Protein AF-A0A7J8AI89-F1 (afdb_monomer)

Solvent-accessible surface area (backbone atoms only — not comparable to full-atom values): 17968 Å² total; per-residue (Å²): 137,86,90,86,86,74,68,51,44,66,70,98,52,81,66,43,52,38,66,58,53,48,56,56,53,50,62,72,41,45,70,61,49,67,75,75,51,62,98,83,61,69,45,81,45,77,44,82,33,81,47,39,69,52,40,70,53,25,50,56,50,33,52,48,39,68,77,35,78,47,53,44,43,37,39,32,18,68,36,75,51,59,73,89,40,68,63,32,47,46,20,54,50,47,28,44,75,53,64,30,48,74,45,72,54,50,75,65,52,52,51,49,47,34,63,74,75,38,101,58,57,80,60,70,98,51,75,65,39,69,54,38,55,59,53,56,46,56,70,52,44,59,51,60,90,82,58,84,88,67,88,68,43,39,32,38,38,40,35,33,38,31,52,90,89,44,81,41,86,72,50,70,30,28,30,60,46,44,67,70,100,49,80,73,39,57,25,66,60,53,46,54,56,50,55,57,62,41,85,63,56,56,72,79,86,56,64,98,66,53,39,34,44,39,38,38,44,22,31,42,38,66,50,38,70,50,24,50,56,50,30,53,51,35,70,78,35,81,51,54,43,41,38,40,29,18,35,34,72,49,60,71,88,40,67,64,28,32,50,18,55,36,47,28,43,76,55,64,30,48,75,47,54,38,45,68,64,53,52,46,50,44,46,47,71,40,20,55,70,46,88,55,82,80,78,86,62,90,59,51,65,61,39,29,54,53,49,35,53,55,48,50,56,43,58,68,56,70,80,130

Mean predicted aligned error: 11.46 Å

Organism: Myotis myotis (NCBI:txid51298)

Secondary structure (DSSP, 8-state):
------PPB-SSSS-B-HHHHHHHHHHHHHHHHHHHS-TTPPEEEEEEESSPPPHHHHHHHHHHHHH-TTEEEEEEESS-SSTTSHHHHHHHHHHHHTT-EEEEPPHHHHHHHHHHH-S-SSS---SPBS-B-HHHHHHHH---S--TT----EEEEEEEEEETTEEEEEEEEEEE-B-SSSSPB-HHHHHHHHHHHSGGGTTTS--TT-EEEEEEEESSPPPHHHHHHHHHHHHH-TTEEEEEEESS-SSTTSHHHHHHHHHHHHTT-EEEEPPHHHHHHHHHHSBS-TTSPP-PPTTHHHHHHHHHHHHHHHHH----

Foldseek 3Di:
DDDDDFDFDVDDDPTDDSLRVVVVVVVVCVVVPVVPDDPPAAAEAEAEEQEDDALVSLVVVLVVLVVCVSYAYEYEYQYYDPPVDVSSVVSVVSNVVSRYHYYYDDPVNVLVCLVRPPPCSPDPPAPFAQAAAPSCLCLLLALDPPNPPNPKKKKWKWKWKAAPNDIDTDDTTMFIWDVPDDPTDHRLVSCVVVCCVDPCVPPPLDDPGMAMEMEIEMSEDDALVSLVVVLVVLVVRVRYAYEYEYSYYDPLVDLSSLVSLLSCVVSRYHYAYDAPVNSLVCCLRRYPPNVDHDDDDPCRHVSRVVRRVSNVVSNPDPDD

pLDDT: mean 83.73, std 14.64, range [36.09, 98.69]

Radius of gyration: 23.26 Å; Cα contacts (8 Å, |Δi|>4): 484; chains: 1; bounding box: 49×45×71 Å

Structure (mmCIF, N/CA/C/O backbone):
data_AF-A0A7J8AI89-F1
#
_entry.id   AF-A0A7J8AI89-F1
#
loop_
_atom_site.group_PDB
_atom_site.id
_atom_site.type_symbol
_atom_site.label_atom_id
_atom_site.label_alt_id
_atom_site.label_comp_id
_atom_site.label_asym_id
_atom_site.label_entity_id
_atom_site.label_seq_id
_atom_site.pdbx_PDB_ins_code
_atom_site.Cartn_x
_atom_site.Cartn_y
_atom_site.Cartn_z
_atom_site.occupancy
_atom_site.B_iso_or_equiv
_atom_site.auth_seq_id
_atom_site.auth_comp_id
_atom_site.auth_asym_id
_atom_site.auth_atom_id
_atom_site.pdbx_PDB_model_num
ATOM 1 N N . MET A 1 1 ? -22.744 17.121 21.092 1.00 47.25 1 MET A N 1
ATOM 2 C CA . MET A 1 1 ? -21.514 16.293 21.103 1.00 47.25 1 MET A CA 1
ATOM 3 C C . MET A 1 1 ? -21.066 16.065 19.669 1.00 47.25 1 MET A C 1
ATOM 5 O O . MET A 1 1 ? -21.918 15.864 18.815 1.00 47.25 1 MET A O 1
ATOM 9 N N . GLY A 1 2 ? -19.766 16.195 19.397 1.00 59.34 2 GLY A N 1
ATOM 10 C CA . GLY A 1 2 ? -19.207 16.152 18.043 1.00 59.34 2 GLY A CA 1
ATOM 11 C C . GLY A 1 2 ? -18.824 14.746 17.578 1.00 59.34 2 GLY A C 1
ATOM 12 O O . GLY A 1 2 ? -18.654 13.831 18.380 1.00 59.34 2 GLY A O 1
ATOM 13 N N . THR A 1 3 ? -18.664 14.588 16.269 1.00 50.19 3 THR A N 1
ATOM 14 C CA . THR A 1 3 ? -18.079 13.406 15.627 1.00 50.19 3 THR A CA 1
ATOM 15 C C . THR A 1 3 ? -16.562 13.556 15.521 1.00 50.19 3 THR A C 1
ATOM 17 O O . THR A 1 3 ? -16.067 14.656 15.284 1.00 50.19 3 THR A O 1
ATOM 20 N N . GLY A 1 4 ? -15.812 12.460 15.651 1.00 62.22 4 GLY A N 1
ATOM 21 C CA . GLY A 1 4 ? -14.354 12.465 15.516 1.00 62.22 4 GLY A CA 1
ATOM 22 C C . GLY A 1 4 ? -13.836 11.193 14.855 1.00 62.22 4 GLY A C 1
ATOM 23 O O . GLY A 1 4 ? -14.422 10.124 15.017 1.00 62.22 4 GLY A O 1
ATOM 24 N N . VAL A 1 5 ? -12.734 11.312 14.113 1.00 62.28 5 VAL A N 1
ATOM 25 C CA . VAL A 1 5 ? -12.030 10.183 13.491 1.00 62.28 5 VAL A CA 1
ATOM 26 C C . VAL A 1 5 ? -10.691 10.003 14.195 1.00 62.28 5 VAL A C 1
ATOM 28 O O . VAL A 1 5 ? -9.877 10.924 14.236 1.00 62.28 5 VAL A O 1
ATOM 31 N N . PHE A 1 6 ? -10.457 8.808 14.736 1.00 67.25 6 PHE A N 1
ATOM 32 C CA . PHE A 1 6 ? -9.167 8.416 15.297 1.00 67.25 6 PHE A CA 1
ATOM 33 C C . PHE A 1 6 ? -8.481 7.457 14.331 1.00 67.25 6 PHE A C 1
ATOM 35 O O . PHE A 1 6 ? -9.022 6.404 13.999 1.00 67.25 6 PHE A O 1
ATOM 42 N N . GLU A 1 7 ? -7.274 7.804 13.898 1.00 55.66 7 GLU A N 1
ATOM 43 C CA . GLU A 1 7 ? -6.422 6.917 13.112 1.00 55.66 7 GLU A CA 1
ATOM 44 C C . GLU A 1 7 ? -5.321 6.328 13.995 1.00 55.66 7 GLU A C 1
ATOM 46 O O . GLU A 1 7 ? -4.913 6.916 14.999 1.00 55.66 7 GLU A O 1
ATOM 51 N N . LYS A 1 8 ? -4.827 5.145 13.619 1.00 54.53 8 LYS A N 1
ATOM 52 C CA . LYS A 1 8 ? -3.651 4.560 14.261 1.00 54.53 8 LYS A CA 1
ATOM 53 C C . LYS A 1 8 ? -2.470 5.504 14.033 1.00 54.53 8 LYS A C 1
ATOM 55 O O . LYS A 1 8 ? -2.095 5.775 12.893 1.00 54.53 8 LYS A O 1
ATOM 60 N N . GLU A 1 9 ? -1.884 6.003 15.115 1.00 54.16 9 GLU A N 1
ATOM 61 C CA . GLU A 1 9 ? -0.671 6.809 15.035 1.00 54.16 9 GLU A CA 1
ATOM 62 C C . GLU A 1 9 ? 0.503 5.867 14.817 1.00 54.16 9 GLU A C 1
ATOM 64 O O . GLU A 1 9 ? 0.759 5.002 15.652 1.00 54.16 9 GLU A O 1
ATOM 69 N N . PHE A 1 10 ? 1.196 6.005 13.689 1.00 49.19 10 PHE A N 1
ATOM 70 C CA . PHE A 1 10 ? 2.317 5.126 13.369 1.00 49.19 10 PHE A CA 1
ATOM 71 C C . PHE A 1 10 ? 3.666 5.663 13.870 1.00 49.19 10 PHE A C 1
ATOM 73 O O . PHE A 1 10 ? 4.531 4.845 14.154 1.00 49.19 10 PHE A O 1
ATOM 80 N N . TYR A 1 11 ? 3.847 6.986 14.026 1.00 47.09 11 TYR A N 1
ATOM 81 C CA . TYR A 1 11 ? 5.148 7.614 14.332 1.00 47.09 11 TYR A CA 1
ATOM 82 C C . TYR A 1 11 ? 4.988 9.026 14.942 1.00 47.09 11 TYR A C 1
ATOM 84 O O . TYR A 1 11 ? 3.983 9.678 14.646 1.00 47.09 11 TYR A O 1
ATOM 92 N N . PRO A 1 12 ? 5.940 9.550 15.757 1.00 42.72 12 PRO A N 1
ATOM 93 C CA . PRO A 1 12 ? 7.272 9.017 16.098 1.00 42.72 12 PRO A CA 1
ATOM 94 C C . PRO A 1 12 ? 7.309 8.121 17.354 1.00 42.72 12 PRO A C 1
ATOM 96 O O . PRO A 1 12 ? 8.382 7.761 17.824 1.00 42.72 12 PRO A O 1
ATOM 99 N N . LYS A 1 13 ? 6.154 7.777 17.937 1.00 47.84 13 LYS A N 1
ATOM 100 C CA . LYS A 1 13 ? 6.049 6.885 19.108 1.00 47.84 13 LYS A CA 1
ATOM 101 C C . LYS A 1 13 ? 5.525 5.509 18.680 1.00 47.84 13 LYS A C 1
ATOM 103 O O . LYS A 1 13 ? 4.904 5.409 17.626 1.00 47.84 13 LYS A O 1
ATOM 108 N N . LYS A 1 14 ? 5.760 4.468 19.504 1.00 49.06 14 LYS A N 1
ATOM 109 C CA . LYS A 1 14 ? 5.234 3.099 19.298 1.00 49.06 14 LYS A CA 1
ATOM 110 C C . LYS A 1 14 ? 3.782 3.154 18.799 1.00 49.06 14 LYS A C 1
ATOM 112 O O . LYS A 1 14 ? 3.005 3.899 19.404 1.00 49.06 14 LYS A O 1
ATOM 117 N N . PRO A 1 15 ? 3.413 2.373 17.765 1.00 56.72 15 PRO A N 1
ATOM 118 C CA . PRO A 1 15 ? 2.124 2.521 17.116 1.00 56.72 15 PRO A CA 1
ATOM 119 C C . PRO A 1 15 ? 0.975 2.396 18.117 1.00 56.72 15 PRO A C 1
ATOM 121 O O . PRO A 1 15 ? 0.740 1.316 18.664 1.00 56.72 15 PRO A O 1
ATOM 124 N N . LYS A 1 16 ? 0.261 3.497 18.370 1.00 69.75 16 LYS A N 1
ATOM 125 C CA . LYS A 1 16 ? -0.858 3.508 19.317 1.00 69.75 16 LYS A CA 1
ATOM 126 C C . LYS A 1 16 ? -2.124 3.076 18.600 1.00 69.75 16 LYS A C 1
ATOM 128 O O . LYS A 1 16 ? -2.502 3.644 17.581 1.00 69.75 16 LYS A O 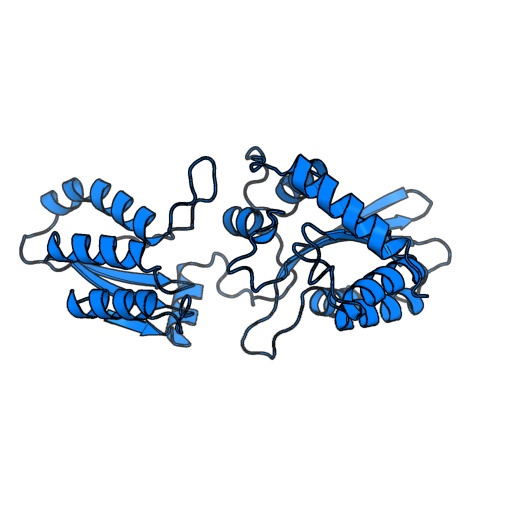1
ATOM 133 N N . HIS A 1 17 ? -2.757 2.034 19.123 1.00 82.56 17 HIS A N 1
ATOM 134 C CA . HIS A 1 17 ? -4.030 1.542 18.611 1.00 82.56 17 HIS A CA 1
ATOM 135 C C . HIS A 1 17 ? -5.129 2.595 18.801 1.00 82.56 17 HIS A C 1
ATOM 137 O O . HIS A 1 17 ? -5.127 3.326 19.792 1.00 82.56 17 HIS A O 1
ATOM 143 N N . THR A 1 18 ? -6.063 2.655 17.853 1.00 84.69 18 THR A N 1
ATOM 144 C CA . THR A 1 18 ? -7.151 3.646 17.795 1.00 84.69 18 THR A CA 1
ATOM 145 C C . THR A 1 18 ? -7.991 3.690 19.067 1.00 84.69 18 THR A C 1
ATOM 147 O O . THR A 1 18 ? -8.357 4.765 19.531 1.00 84.69 18 THR A O 1
ATOM 150 N N . GLU A 1 19 ? -8.208 2.530 19.679 1.00 91.25 19 GLU A N 1
ATOM 151 C CA . GLU A 1 19 ? -8.921 2.346 20.938 1.00 91.25 19 GLU A CA 1
ATOM 152 C C . GLU A 1 19 ? -8.234 3.140 22.053 1.00 91.25 19 GLU A C 1
ATOM 154 O O . GLU A 1 19 ? -8.869 3.895 22.778 1.00 91.25 19 GLU A O 1
ATOM 159 N N . ILE A 1 20 ? -6.907 3.042 22.143 1.00 89.31 20 ILE A N 1
ATOM 160 C CA . ILE A 1 20 ? -6.112 3.736 23.161 1.00 89.31 20 ILE A CA 1
ATOM 161 C C . ILE A 1 20 ? -6.071 5.242 22.896 1.00 89.31 20 ILE A C 1
ATOM 163 O O . ILE A 1 20 ? -6.072 6.032 23.841 1.00 89.31 20 ILE A O 1
ATOM 167 N N . CYS A 1 21 ? -6.050 5.659 21.627 1.00 85.25 21 CYS A N 1
ATOM 168 C CA . CYS A 1 21 ? -6.151 7.072 21.263 1.00 85.25 21 CYS A CA 1
ATOM 169 C C . CYS A 1 21 ? -7.481 7.670 21.737 1.00 85.25 21 CYS A C 1
ATOM 171 O O . CYS A 1 21 ? -7.466 8.716 22.387 1.00 85.25 21 CYS A O 1
ATOM 173 N N . PHE A 1 22 ? -8.599 6.974 21.502 1.00 89.44 22 PHE A N 1
ATOM 174 C CA . PHE A 1 22 ? -9.906 7.393 22.007 1.00 89.44 22 PHE A CA 1
ATOM 175 C C . PHE A 1 22 ? -9.921 7.465 23.536 1.00 89.44 22 PHE A C 1
ATOM 177 O O . PHE A 1 22 ? -10.331 8.483 24.080 1.00 89.44 22 PHE A O 1
ATOM 184 N N . LEU A 1 23 ? -9.446 6.429 24.239 1.00 89.56 23 LEU A N 1
ATOM 185 C CA . LEU A 1 23 ? -9.458 6.414 25.709 1.00 89.56 23 LEU A CA 1
ATOM 186 C C . LEU A 1 23 ? -8.663 7.585 26.302 1.00 89.56 23 LEU A C 1
ATOM 188 O O . LEU A 1 23 ? -9.096 8.205 27.271 1.00 89.56 23 LEU A O 1
ATOM 192 N N . ASN A 1 24 ? -7.513 7.919 25.712 1.00 86.81 24 ASN A N 1
ATOM 193 C CA . ASN A 1 24 ? -6.724 9.071 26.146 1.00 86.81 24 ASN A CA 1
ATOM 194 C C . ASN A 1 24 ? -7.433 10.395 25.850 1.00 86.81 24 ASN A C 1
ATOM 196 O O . ASN A 1 24 ? -7.431 11.274 26.705 1.00 86.81 24 ASN A O 1
ATOM 200 N N . TRP A 1 25 ? -8.048 10.534 24.674 1.00 86.62 25 TRP A N 1
ATOM 201 C CA . TRP A 1 25 ? -8.848 11.712 24.343 1.00 86.62 25 TRP A CA 1
ATOM 202 C C . TRP A 1 25 ? -10.043 11.864 25.288 1.00 86.62 25 TRP A C 1
ATOM 204 O O . TRP A 1 25 ? -10.272 12.947 25.808 1.00 86.62 25 TRP A O 1
ATOM 214 N N . PHE A 1 26 ? -10.756 10.781 25.596 1.00 85.19 26 PHE A N 1
ATOM 215 C CA . PHE A 1 26 ? -11.908 10.819 26.493 1.00 85.19 26 PHE A CA 1
ATOM 216 C C . PHE A 1 26 ? -11.520 11.330 27.886 1.00 85.19 26 PHE A C 1
ATOM 218 O O . PHE A 1 26 ? -12.214 12.169 28.458 1.00 85.19 26 PHE A O 1
ATOM 225 N N . LYS A 1 27 ? -10.361 10.902 28.404 1.00 83.44 27 LYS A N 1
ATOM 226 C CA . LYS A 1 27 ? -9.816 11.409 29.673 1.00 83.44 27 LYS A CA 1
ATOM 227 C C . LYS A 1 27 ? -9.590 12.922 29.656 1.00 83.44 27 LYS A C 1
ATOM 229 O O . LYS A 1 27 ? -9.822 13.564 30.672 1.00 83.44 27 LYS A O 1
ATOM 234 N N . THR A 1 28 ? -9.195 13.517 28.526 1.00 82.44 28 THR A N 1
ATOM 235 C CA . THR A 1 28 ? -9.043 14.983 28.451 1.00 82.44 28 THR A CA 1
ATOM 236 C C . THR A 1 28 ? -10.379 15.721 28.433 1.00 82.44 28 THR A C 1
ATOM 238 O O . THR A 1 28 ? -10.412 16.909 28.737 1.00 82.44 28 THR A O 1
ATOM 241 N N . GLN A 1 29 ? -11.480 15.034 28.118 1.00 79.69 29 GLN A N 1
ATOM 242 C CA . GLN A 1 29 ? -12.823 15.613 28.127 1.00 79.69 29 GLN A CA 1
ATOM 243 C C . GLN A 1 29 ? -13.526 15.486 29.488 1.00 79.69 29 GLN A C 1
ATOM 245 O O . GLN A 1 29 ? -14.512 16.180 29.708 1.00 79.69 29 GLN A O 1
ATOM 250 N N . GLN A 1 30 ? -13.044 14.652 30.421 1.00 73.38 30 GLN A N 1
ATOM 251 C CA . GLN A 1 30 ? -13.744 14.362 31.685 1.00 73.38 30 GLN A CA 1
ATOM 252 C C . GLN A 1 30 ? -14.122 15.611 32.494 1.00 73.38 30 GLN A C 1
ATOM 254 O O . GLN A 1 30 ? -15.236 15.678 33.000 1.00 73.38 30 GLN A O 1
ATOM 259 N N . ALA A 1 31 ? -13.236 16.608 32.592 1.00 72.38 31 ALA A N 1
ATOM 260 C CA . ALA A 1 31 ? -13.529 17.845 33.321 1.00 72.38 31 ALA A CA 1
ATOM 261 C C . ALA A 1 31 ? -14.676 18.643 32.674 1.00 72.38 31 ALA A C 1
ATOM 263 O O . ALA A 1 31 ? -15.543 19.157 33.373 1.00 72.38 31 ALA A O 1
ATOM 264 N N . PHE A 1 32 ? -14.715 18.691 31.339 1.00 70.62 32 PHE A N 1
ATOM 265 C CA . PHE A 1 32 ? -15.805 19.313 30.587 1.00 70.62 32 PHE A CA 1
ATOM 266 C C . PHE A 1 32 ? -17.119 18.539 30.757 1.00 70.62 32 PHE A C 1
ATOM 268 O O . PHE A 1 32 ? -18.174 19.143 30.937 1.00 70.62 32 PHE A O 1
ATOM 275 N N . LEU A 1 33 ? -17.057 17.207 30.726 1.00 70.69 33 LEU A N 1
ATOM 276 C CA . LEU A 1 33 ? -18.225 16.338 30.872 1.00 70.69 33 LEU A CA 1
ATOM 277 C C . LEU A 1 33 ? -18.830 16.415 32.281 1.00 70.69 33 LEU A C 1
ATOM 279 O O . LEU A 1 33 ? -20.045 16.496 32.412 1.00 70.69 33 LEU A O 1
ATOM 283 N N . ALA A 1 34 ? -17.996 16.458 33.323 1.00 68.00 34 ALA A N 1
ATOM 284 C CA . ALA A 1 34 ? -18.441 16.549 34.715 1.00 68.00 34 ALA A CA 1
ATOM 285 C C . ALA A 1 34 ? -19.106 17.893 35.064 1.00 68.00 34 ALA A C 1
ATOM 287 O O . ALA A 1 34 ? -19.907 17.951 35.988 1.00 68.00 34 ALA A O 1
ATOM 288 N N . GLN A 1 35 ? -18.771 18.973 34.349 1.00 64.19 35 GLN A N 1
ATOM 289 C CA . GLN A 1 35 ? -19.337 20.307 34.588 1.00 64.19 35 GLN A CA 1
ATOM 290 C C . GLN A 1 35 ? -20.645 20.562 33.830 1.00 64.19 35 GLN A C 1
ATOM 292 O O . GLN A 1 35 ? -21.417 21.421 34.241 1.00 64.19 35 GLN A O 1
ATOM 297 N N . ASN A 1 36 ? -20.881 19.858 32.719 1.00 58.25 36 ASN A N 1
ATOM 298 C CA . ASN A 1 36 ? -21.945 20.202 31.769 1.00 58.25 36 ASN A CA 1
ATOM 299 C C . ASN A 1 36 ? -23.038 19.138 31.622 1.00 58.25 36 ASN A C 1
ATOM 301 O O . ASN A 1 36 ? -23.976 19.362 30.862 1.00 58.25 36 ASN A O 1
ATOM 305 N N . LEU A 1 37 ? -22.923 17.993 32.297 1.00 58.34 37 LEU A N 1
ATOM 306 C CA . LEU A 1 37 ? -23.924 16.928 32.249 1.00 58.34 37 LEU A CA 1
ATOM 307 C C . LEU A 1 37 ? -24.298 16.458 33.649 1.00 58.34 37 LEU A C 1
ATOM 309 O O . LEU A 1 37 ? -23.466 16.421 34.558 1.00 58.34 37 LEU A O 1
ATOM 313 N N . SER A 1 38 ? -25.567 16.097 33.810 1.00 59.09 38 SER A N 1
ATOM 314 C CA . SER A 1 38 ? -26.079 15.575 35.076 1.00 59.09 38 SER A CA 1
ATOM 315 C C . SER A 1 38 ? -25.602 14.134 35.300 1.00 59.09 38 SER A C 1
ATOM 317 O O . SER A 1 38 ? -25.376 13.382 34.351 1.00 59.09 38 SER A O 1
ATOM 319 N N . HIS A 1 39 ? -25.478 13.712 36.563 1.00 58.28 39 HIS A N 1
ATOM 320 C CA . HIS A 1 39 ? -25.071 12.344 36.924 1.00 58.28 39 HIS A CA 1
ATOM 321 C C . HIS A 1 39 ? -26.040 11.242 36.437 1.00 58.28 39 HIS A C 1
ATOM 323 O O . HIS A 1 39 ? -25.709 10.060 36.536 1.00 58.28 39 HIS A O 1
ATOM 329 N N . GLU A 1 40 ? -27.207 11.611 35.901 1.00 61.50 40 GLU A N 1
ATOM 330 C CA . GLU A 1 40 ? -28.232 10.693 35.392 1.00 61.50 40 GLU A CA 1
ATOM 331 C C . GLU A 1 40 ? -28.136 10.444 33.875 1.00 61.50 40 GLU A C 1
ATOM 333 O O . GLU A 1 40 ? -28.692 9.466 33.367 1.00 61.50 40 GLU A O 1
ATOM 338 N N . GLU A 1 41 ? -27.402 11.276 33.131 1.00 68.75 41 GLU A N 1
ATOM 339 C CA . GLU A 1 41 ? -27.310 11.171 31.673 1.00 68.75 41 GLU A CA 1
ATOM 340 C C . GLU A 1 41 ? -26.287 10.112 31.229 1.00 68.75 41 GLU A C 1
ATOM 342 O O . GLU A 1 41 ? -25.120 10.112 31.630 1.00 68.75 41 GLU A O 1
ATOM 347 N N . LYS A 1 42 ? -26.718 9.199 30.346 1.00 76.12 42 LYS A N 1
ATOM 348 C CA . LYS A 1 42 ? -25.848 8.181 29.736 1.00 76.12 42 LYS A CA 1
ATOM 349 C C . LYS A 1 42 ? -25.293 8.640 28.389 1.00 76.12 42 LYS A C 1
ATOM 351 O O . LYS A 1 42 ? -26.030 9.038 27.487 1.00 76.12 42 LYS A O 1
ATOM 356 N N . TYR A 1 43 ? -23.990 8.470 28.206 1.00 81.12 43 TYR A N 1
ATOM 357 C CA . TYR A 1 43 ? -23.284 8.763 26.965 1.00 81.12 43 TYR A CA 1
ATOM 358 C C . TYR A 1 43 ? -23.296 7.556 26.051 1.00 81.12 43 TYR A C 1
ATOM 360 O O . TYR A 1 43 ? -22.743 6.510 26.384 1.00 81.12 43 TYR A O 1
ATOM 368 N N . HIS A 1 44 ? -23.855 7.730 24.862 1.00 88.69 44 HIS A N 1
ATOM 369 C CA . HIS A 1 44 ? -23.828 6.709 23.829 1.00 88.69 44 HIS A CA 1
ATOM 370 C C . HIS A 1 44 ? -22.626 6.953 22.922 1.00 88.69 44 HIS A C 1
ATOM 372 O O . HIS A 1 44 ? -22.609 7.876 22.107 1.00 88.69 44 HIS A O 1
ATOM 378 N N . VAL A 1 45 ? -21.597 6.128 23.077 1.00 90.75 45 VAL A N 1
ATOM 379 C CA . VAL A 1 45 ? -20.399 6.158 22.243 1.00 90.75 45 VAL A CA 1
ATOM 380 C C . VAL A 1 45 ? -20.519 5.051 21.207 1.00 90.75 45 VAL A C 1
ATOM 382 O O . VAL A 1 45 ? -20.659 3.882 21.553 1.00 90.75 45 VAL A O 1
ATOM 385 N N . THR A 1 46 ? -20.439 5.413 19.929 1.00 93.81 46 THR A N 1
ATOM 386 C CA . THR A 1 46 ? -20.441 4.443 18.828 1.00 93.81 46 THR A CA 1
ATOM 387 C C . THR A 1 46 ? -19.102 4.473 18.110 1.00 93.81 46 THR A C 1
ATOM 389 O O . THR A 1 46 ? -18.669 5.519 17.628 1.00 93.81 46 THR A O 1
ATOM 392 N N . TRP A 1 47 ? -18.435 3.326 18.046 1.00 95.12 47 TRP A N 1
ATOM 393 C CA . TRP A 1 47 ? -17.207 3.127 17.291 1.00 95.12 47 TRP A CA 1
ATOM 394 C C . TRP A 1 47 ? -17.507 2.362 16.010 1.00 95.12 47 TRP A C 1
ATOM 396 O O . TRP A 1 47 ? -18.041 1.258 16.059 1.00 95.12 47 TRP A O 1
ATOM 406 N N . TYR A 1 48 ? -17.077 2.915 14.879 1.00 91.44 48 TYR A N 1
ATOM 407 C CA . TYR A 1 48 ? -17.007 2.206 13.606 1.00 91.44 48 TYR A CA 1
ATOM 408 C C . TYR A 1 48 ? -15.542 1.909 13.295 1.00 91.44 48 TYR A C 1
ATOM 410 O O . TYR A 1 48 ? -14.743 2.821 13.076 1.00 91.44 48 TYR A O 1
ATOM 418 N N . MET A 1 49 ? -15.162 0.633 13.328 1.00 88.19 49 MET A N 1
ATOM 419 C CA . MET A 1 49 ? -13.765 0.207 13.272 1.00 88.19 49 MET A CA 1
ATOM 420 C C . MET A 1 49 ? -13.479 -0.679 12.063 1.00 88.19 49 MET A C 1
ATOM 422 O O . MET A 1 49 ? -14.212 -1.613 11.751 1.00 88.19 49 MET A O 1
ATOM 426 N N . SER A 1 50 ? -12.333 -0.459 11.416 1.00 81.25 50 SER A N 1
ATOM 427 C CA . SER A 1 50 ? -11.905 -1.270 10.265 1.00 81.25 50 SER A CA 1
ATOM 428 C C . SER A 1 50 ? -11.513 -2.713 10.628 1.00 81.25 50 SER A C 1
ATOM 430 O O . SER A 1 50 ? -11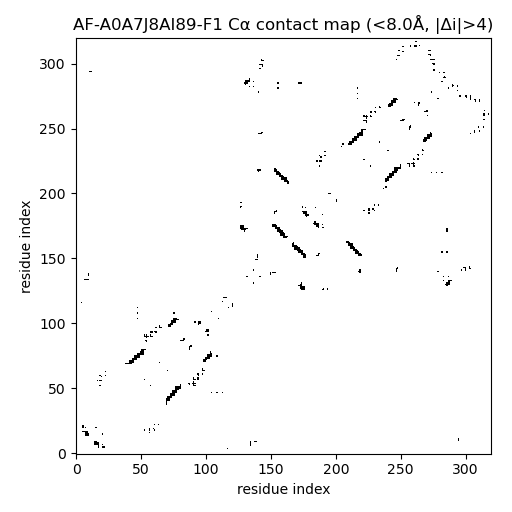.538 -3.593 9.759 1.00 81.25 50 SER A O 1
ATOM 432 N N . TRP A 1 51 ? -11.150 -2.943 11.893 1.00 85.81 51 TRP A N 1
ATOM 433 C CA . TRP A 1 51 ? -10.824 -4.230 12.502 1.00 85.81 51 TRP A CA 1
ATOM 434 C C . TRP A 1 51 ? -11.301 -4.252 13.954 1.00 85.81 51 TRP A C 1
ATOM 436 O O . TRP A 1 51 ? -11.300 -3.217 14.617 1.00 85.81 51 TRP A O 1
ATOM 446 N N . SER A 1 52 ? -11.657 -5.430 14.460 1.00 91.06 52 SER A N 1
ATOM 447 C CA . SER A 1 52 ? -11.986 -5.599 15.872 1.00 91.06 52 SER A CA 1
ATOM 448 C C . SER A 1 52 ? -10.774 -5.344 16.779 1.00 91.06 52 SER A C 1
ATOM 450 O O . SER A 1 52 ? -9.646 -5.639 16.367 1.00 91.06 52 SER A O 1
ATOM 452 N N . PRO A 1 53 ? -10.986 -4.883 18.028 1.00 92.75 53 PRO A N 1
ATOM 453 C CA . PRO A 1 53 ? -9.892 -4.624 18.953 1.00 92.75 53 PRO A CA 1
ATOM 454 C C . PRO A 1 53 ? -8.983 -5.832 19.182 1.00 92.75 53 PRO A C 1
ATOM 456 O O . PRO A 1 53 ? -9.431 -6.983 19.209 1.00 92.75 53 PRO A O 1
ATOM 459 N N . CYS A 1 54 ? -7.687 -5.580 19.385 1.00 89.81 54 CYS A N 1
ATOM 460 C CA . CYS A 1 54 ? -6.776 -6.636 19.827 1.00 89.81 54 CYS A CA 1
ATOM 461 C C . CYS A 1 54 ? -7.045 -7.010 21.298 1.00 89.81 54 CYS A C 1
ATOM 463 O O . CYS A 1 54 ? -7.645 -6.234 22.039 1.00 89.81 54 CYS A O 1
ATOM 465 N N . PHE A 1 55 ? -6.548 -8.168 21.752 1.00 91.19 55 PHE A N 1
ATOM 466 C CA . PHE A 1 55 ? -6.766 -8.642 23.128 1.00 91.19 55 PHE A CA 1
ATOM 467 C C . PHE A 1 55 ? -6.376 -7.613 24.209 1.00 91.19 55 PHE A C 1
ATOM 469 O O . PHE A 1 55 ? -7.138 -7.384 25.142 1.00 91.19 55 PHE A O 1
ATOM 476 N N . GLN A 1 56 ? -5.226 -6.943 24.068 1.00 91.50 56 GLN A N 1
ATOM 477 C CA . GLN A 1 56 ? -4.786 -5.922 25.029 1.00 91.50 56 GLN A CA 1
ATOM 478 C C . GLN A 1 56 ? -5.667 -4.666 25.000 1.00 91.50 56 GLN A C 1
ATOM 480 O O . GLN A 1 56 ? -5.993 -4.124 26.051 1.00 91.50 56 GLN A O 1
ATOM 485 N N . CYS A 1 57 ? -6.093 -4.214 23.816 1.00 93.50 57 CYS A N 1
ATOM 486 C CA . CYS A 1 57 ? -6.988 -3.060 23.704 1.00 93.50 57 CYS A CA 1
ATOM 487 C C . CYS A 1 57 ? -8.365 -3.369 24.286 1.00 93.50 57 CYS A C 1
ATOM 489 O O . CYS A 1 57 ? -8.899 -2.553 25.029 1.00 93.50 57 CYS A O 1
ATOM 491 N N . ALA A 1 58 ? -8.894 -4.570 24.032 1.00 95.88 58 ALA A N 1
ATOM 492 C CA . ALA A 1 58 ? -10.135 -5.031 24.641 1.00 95.88 58 ALA A CA 1
ATOM 493 C C . ALA A 1 58 ? -10.069 -4.969 26.176 1.00 95.88 58 ALA A C 1
ATOM 495 O O . ALA A 1 58 ? -11.006 -4.482 26.798 1.00 95.88 58 ALA A O 1
ATOM 496 N N . ARG A 1 59 ? -8.946 -5.374 26.789 1.00 95.19 59 ARG A N 1
ATOM 497 C CA . ARG A 1 59 ? -8.754 -5.267 28.246 1.00 95.19 59 ARG A CA 1
ATOM 498 C C . ARG A 1 59 ? -8.827 -3.828 28.756 1.00 95.19 59 ARG A C 1
ATOM 500 O O . ARG A 1 59 ? -9.593 -3.566 29.675 1.00 95.19 59 ARG A O 1
ATOM 507 N N . HIS A 1 60 ? -8.093 -2.901 28.141 1.00 95.75 60 HIS A N 1
ATOM 508 C CA . HIS A 1 60 ? -8.130 -1.492 28.556 1.00 95.75 60 HIS A CA 1
ATOM 509 C C . HIS A 1 60 ? -9.519 -0.865 28.374 1.00 95.75 60 HIS A C 1
ATOM 511 O O . HIS A 1 60 ? -9.939 -0.044 29.183 1.00 95.75 60 HIS A O 1
ATOM 517 N N . VAL A 1 61 ? -10.253 -1.258 27.330 1.00 96.00 61 VAL A N 1
ATOM 518 C CA . VAL A 1 61 ? -11.632 -0.795 27.119 1.00 96.00 61 VAL A CA 1
ATOM 519 C C . VAL A 1 61 ? -12.580 -1.385 28.169 1.00 96.00 61 VAL A C 1
ATOM 521 O O . VAL A 1 61 ? -13.445 -0.673 28.667 1.00 96.00 61 VAL A O 1
ATOM 524 N N . VAL A 1 62 ? -12.401 -2.647 28.569 1.00 96.75 62 VAL A N 1
ATOM 525 C CA . VAL A 1 62 ? -13.162 -3.248 29.679 1.00 96.75 62 VAL A CA 1
ATOM 526 C C . VAL A 1 62 ? -12.913 -2.507 30.993 1.00 96.75 62 VAL A C 1
ATOM 528 O O . VAL A 1 62 ? -13.865 -2.230 31.716 1.00 96.75 62 VAL A O 1
ATOM 531 N N . GLU A 1 63 ? -11.658 -2.182 31.308 1.00 95.62 63 GLU A N 1
ATOM 532 C CA . GLU A 1 63 ? -11.303 -1.381 32.490 1.00 95.62 63 GLU A CA 1
ATOM 533 C C . GLU A 1 63 ? -11.970 -0.001 32.431 1.00 95.62 63 GLU A C 1
ATOM 535 O O . GLU A 1 63 ? -12.664 0.391 33.364 1.00 95.62 63 GLU A O 1
ATOM 540 N N . PHE A 1 64 ? -11.901 0.668 31.279 1.00 93.75 64 PHE A N 1
ATOM 541 C CA . PHE A 1 64 ? -12.590 1.936 31.059 1.00 93.75 64 PHE A CA 1
ATOM 542 C C . PHE A 1 64 ? -14.104 1.853 31.327 1.00 93.75 64 PHE A C 1
ATOM 544 O O . PHE A 1 64 ? -14.630 2.683 32.063 1.00 93.75 64 PHE A O 1
ATOM 551 N N . LEU A 1 65 ? -14.808 0.849 30.795 1.00 92.88 65 LEU A N 1
ATOM 552 C CA . LEU A 1 65 ? -16.256 0.690 31.009 1.00 92.88 65 LEU A CA 1
ATOM 553 C C . LEU A 1 65 ? -16.615 0.350 32.462 1.00 92.88 65 LEU A C 1
ATOM 555 O O . LEU A 1 65 ? -17.715 0.655 32.927 1.00 92.88 65 LEU A O 1
ATOM 559 N N . LYS A 1 66 ? -15.697 -0.277 33.206 1.00 91.62 66 LYS A N 1
ATOM 560 C CA . LYS A 1 66 ? -15.885 -0.498 34.643 1.00 91.62 66 LYS A CA 1
ATOM 561 C C . LYS A 1 66 ? -15.843 0.816 35.412 1.00 91.62 66 LYS A C 1
ATOM 563 O O . LYS A 1 66 ? -16.724 1.019 36.246 1.00 91.62 66 LYS A O 1
ATOM 568 N N . ASP A 1 67 ? -14.894 1.682 35.080 1.00 88.75 67 ASP A N 1
ATOM 569 C CA . ASP A 1 67 ? -14.690 2.970 35.749 1.00 88.75 67 ASP A CA 1
ATOM 570 C C . ASP A 1 67 ? -15.732 4.027 35.329 1.00 88.75 67 ASP A C 1
ATOM 572 O O . ASP A 1 67 ? -15.989 4.976 36.066 1.00 88.75 67 ASP A O 1
ATOM 576 N N . HIS A 1 68 ? -16.367 3.862 34.162 1.00 86.69 68 HIS A N 1
ATOM 577 C CA . HIS A 1 68 ? -17.265 4.855 33.557 1.00 86.69 68 HIS A CA 1
ATOM 578 C C . HIS A 1 68 ? -18.670 4.286 33.320 1.00 86.69 68 HIS A C 1
ATOM 580 O O . HIS A 1 68 ? -19.091 4.072 32.184 1.00 86.69 68 HIS A O 1
ATOM 586 N N . LYS A 1 69 ? -19.432 4.065 34.399 1.00 85.25 69 LYS A N 1
ATOM 587 C CA . LYS A 1 69 ? -20.782 3.455 34.348 1.00 85.25 69 LYS A CA 1
ATOM 588 C C . LYS A 1 69 ? -21.823 4.241 33.545 1.00 85.25 69 LYS A C 1
ATOM 590 O O . LYS A 1 69 ? -22.826 3.669 33.127 1.00 85.25 69 LYS A O 1
ATOM 595 N N . TYR A 1 70 ? -21.582 5.528 33.321 1.00 82.50 70 TYR A N 1
ATOM 596 C CA . TYR A 1 70 ? -22.429 6.397 32.510 1.00 82.50 70 TYR A CA 1
ATOM 597 C C . TYR A 1 70 ? -22.163 6.272 31.001 1.00 82.50 70 TYR A C 1
ATOM 599 O O . TYR A 1 70 ? -22.865 6.897 30.214 1.00 82.50 70 TYR A O 1
ATOM 607 N N . VAL A 1 71 ? -21.170 5.491 30.561 1.00 87.94 71 VAL A N 1
ATOM 608 C CA . VAL A 1 71 ? -20.863 5.297 29.136 1.00 87.94 71 VAL A CA 1
ATOM 609 C C . VAL A 1 71 ? -21.444 3.977 28.638 1.00 87.94 71 VAL A C 1
ATOM 611 O O . VAL A 1 71 ? -21.114 2.905 29.138 1.00 87.94 71 VAL A O 1
ATOM 614 N N . GLN A 1 72 ? -22.261 4.050 27.593 1.00 91.38 72 GLN A N 1
ATOM 615 C CA . GLN A 1 72 ? -22.698 2.909 26.797 1.00 91.38 72 GLN A CA 1
ATOM 616 C C . GLN A 1 72 ? -21.911 2.885 25.490 1.00 91.38 72 GLN A C 1
ATOM 618 O O . GLN A 1 72 ? -21.947 3.839 24.712 1.00 91.38 72 GLN A O 1
ATOM 623 N N . LEU A 1 73 ? -21.181 1.795 25.254 1.00 95.06 73 LEU A N 1
ATOM 624 C CA . LEU A 1 73 ? -20.295 1.654 24.103 1.00 95.06 73 LEU A CA 1
ATOM 625 C C . LEU A 1 73 ? -20.849 0.632 23.109 1.00 95.06 73 LEU A C 1
ATOM 627 O O . LEU A 1 73 ? -21.023 -0.538 23.448 1.00 95.06 73 LEU A O 1
ATOM 631 N N . SER A 1 74 ? -21.050 1.071 21.871 1.00 96.94 74 SER A N 1
ATOM 632 C CA . SER A 1 74 ? -21.347 0.208 20.726 1.00 96.94 74 SER A CA 1
ATOM 633 C C . SER A 1 74 ? -20.148 0.165 19.789 1.00 96.94 74 SER A C 1
ATOM 635 O O . SER A 1 74 ? -19.644 1.204 19.373 1.00 96.94 74 SER A O 1
ATOM 637 N N . ILE A 1 75 ? -19.673 -1.032 19.458 1.00 96.88 75 ILE A N 1
ATOM 638 C CA . ILE A 1 75 ? -18.507 -1.272 18.609 1.00 96.88 75 ILE A CA 1
ATOM 639 C C . ILE A 1 75 ? -18.961 -2.047 17.372 1.00 96.88 75 ILE A C 1
ATOM 641 O O . ILE A 1 75 ? -19.191 -3.256 17.425 1.00 96.88 75 ILE A O 1
ATOM 645 N N . PHE A 1 76 ? -19.036 -1.355 16.242 1.00 96.06 76 PHE A N 1
ATOM 646 C CA . PHE A 1 76 ? -19.285 -1.946 14.935 1.00 96.06 76 PHE A CA 1
ATOM 647 C C . PHE A 1 76 ? -17.958 -2.153 14.213 1.00 96.06 76 PHE A C 1
ATOM 649 O O . PHE A 1 76 ? -17.192 -1.211 14.002 1.00 96.06 76 PHE A O 1
ATOM 656 N N . VAL A 1 77 ? -17.657 -3.395 13.840 1.00 92.88 77 VAL A N 1
ATOM 657 C CA . VAL A 1 77 ? -16.379 -3.760 13.220 1.00 92.88 77 VAL A CA 1
ATOM 658 C C . VAL A 1 77 ? -16.595 -4.251 11.794 1.00 92.88 77 VAL A C 1
ATOM 660 O O . VAL A 1 77 ? -17.440 -5.102 11.534 1.00 92.88 77 VAL A O 1
ATOM 663 N N . ALA A 1 78 ? -15.799 -3.759 10.851 1.00 83.69 78 ALA A N 1
ATOM 664 C CA . ALA A 1 78 ? -15.843 -4.235 9.471 1.00 83.69 78 ALA A CA 1
ATOM 665 C C . ALA A 1 78 ? -15.265 -5.655 9.338 1.00 83.69 78 ALA A C 1
ATOM 667 O O . ALA A 1 78 ? -15.691 -6.431 8.485 1.00 83.69 78 ALA A O 1
ATOM 668 N N . ARG A 1 79 ? -14.250 -5.996 10.148 1.00 85.06 79 ARG A N 1
ATOM 669 C CA . ARG A 1 79 ? -13.518 -7.273 10.085 1.00 85.06 79 ARG A CA 1
ATOM 670 C C . ARG A 1 79 ? -13.069 -7.728 11.471 1.00 85.06 79 ARG A C 1
ATOM 672 O O . ARG A 1 79 ? -12.699 -6.908 12.305 1.00 85.06 79 ARG A O 1
ATOM 679 N N . LEU A 1 80 ? -13.011 -9.039 11.698 1.00 86.25 80 LEU A N 1
ATOM 680 C CA . LEU A 1 80 ? -12.485 -9.613 12.941 1.00 86.25 80 LEU A CA 1
ATOM 681 C C . LEU A 1 80 ? -10.965 -9.791 12.877 1.00 86.25 80 LEU A C 1
ATOM 683 O O . LEU A 1 80 ? -10.439 -10.399 11.944 1.00 86.25 80 LEU A O 1
ATOM 687 N N . TYR A 1 81 ? -10.256 -9.300 13.891 1.00 82.88 81 TYR A N 1
ATOM 688 C CA . TYR A 1 81 ? -8.809 -9.437 14.021 1.00 82.88 81 TYR A CA 1
ATOM 689 C C . TYR A 1 81 ? -8.449 -10.782 14.672 1.00 82.88 81 TYR A C 1
ATOM 691 O O . TYR A 1 81 ? -8.762 -11.029 15.833 1.00 82.88 81 TYR A O 1
ATOM 699 N N . TYR A 1 82 ? -7.799 -11.665 13.905 1.00 83.25 82 TYR A N 1
ATOM 700 C CA . TYR A 1 82 ? -7.430 -13.036 14.300 1.00 83.25 82 TYR A CA 1
ATOM 701 C C . TYR A 1 82 ? -8.567 -13.859 14.951 1.00 83.25 82 TYR A C 1
ATOM 703 O O . TYR A 1 82 ? -8.391 -14.396 16.047 1.00 83.25 82 TYR A O 1
ATOM 711 N N . PRO A 1 83 ? -9.706 -14.068 14.261 1.00 84.81 83 PRO A N 1
ATOM 712 C CA . PRO A 1 83 ? -10.896 -14.702 14.844 1.00 84.81 83 PRO A CA 1
ATOM 713 C C . PRO A 1 83 ? -10.684 -16.157 15.285 1.00 84.81 83 PRO A C 1
ATOM 715 O O . PRO A 1 83 ? -11.438 -16.669 16.105 1.00 84.81 83 PRO A O 1
ATOM 718 N N . ARG A 1 84 ? -9.656 -16.837 14.761 1.00 87.44 84 ARG A N 1
ATOM 719 C CA . ARG A 1 84 ? -9.319 -18.224 15.121 1.00 87.44 84 ARG A CA 1
ATOM 720 C C . ARG A 1 84 ? -8.436 -18.342 16.368 1.00 87.44 84 ARG A C 1
ATOM 722 O O . ARG A 1 84 ? -8.198 -19.452 16.827 1.00 87.44 84 ARG A O 1
ATOM 729 N N . ARG A 1 85 ? -7.910 -17.234 16.903 1.00 86.62 85 ARG A N 1
ATOM 730 C CA . ARG A 1 85 ? -7.015 -17.258 18.069 1.00 86.62 85 ARG A CA 1
ATOM 731 C C . ARG A 1 85 ? -7.823 -17.084 19.369 1.00 86.62 85 ARG A C 1
ATOM 733 O O . ARG A 1 85 ? -8.473 -16.046 19.516 1.00 86.62 85 ARG A O 1
ATOM 740 N N . PRO A 1 86 ? -7.736 -18.017 20.341 1.00 93.00 86 PRO A N 1
ATOM 741 C CA . PRO A 1 86 ? -8.581 -18.010 21.543 1.00 93.00 86 PRO A CA 1
ATOM 742 C C . PRO A 1 86 ? -8.536 -16.708 22.351 1.00 93.00 86 PRO A C 1
ATOM 744 O O . PRO A 1 86 ? -9.578 -16.194 22.749 1.00 93.00 86 PRO A O 1
ATOM 747 N N . GLN A 1 87 ? -7.348 -16.118 22.519 1.00 91.00 87 GLN A N 1
ATOM 748 C CA . GLN A 1 87 ? -7.176 -14.864 23.263 1.00 91.00 87 GLN A CA 1
ATOM 749 C C . GLN A 1 87 ? -7.966 -13.687 22.660 1.00 91.00 87 GLN A C 1
ATOM 751 O O . GLN A 1 87 ? -8.487 -12.849 23.388 1.00 91.00 87 GLN A O 1
ATOM 756 N N . TYR A 1 88 ? -8.117 -13.624 21.333 1.00 90.31 88 TYR A N 1
ATOM 757 C CA . TYR A 1 88 ? -8.868 -12.543 20.682 1.00 90.31 88 TYR A CA 1
ATOM 758 C C . TYR A 1 88 ? -10.375 -12.753 20.828 1.00 90.31 88 TYR A C 1
ATOM 760 O O . TYR A 1 88 ? -11.097 -11.802 21.115 1.00 90.31 88 TYR A O 1
ATOM 768 N N . GLN A 1 89 ? -10.841 -14.001 20.731 1.00 92.81 89 GLN A N 1
ATOM 769 C CA . GLN A 1 89 ? -12.233 -14.342 21.039 1.00 92.81 89 GLN A CA 1
ATOM 770 C C . GLN A 1 89 ? -12.577 -14.009 22.495 1.00 92.81 89 GLN A C 1
ATOM 772 O O . GLN A 1 89 ? -13.636 -13.451 22.770 1.00 92.81 89 GLN A O 1
ATOM 777 N N . GLN A 1 90 ? -11.671 -14.320 23.428 1.00 94.50 90 GLN A N 1
ATOM 778 C CA . GLN A 1 90 ? -11.829 -13.972 24.837 1.00 94.50 90 GLN A CA 1
ATOM 779 C C . GLN A 1 90 ? -11.912 -12.457 25.033 1.00 94.50 90 GLN A C 1
ATOM 781 O O . GLN A 1 90 ? -12.805 -12.007 25.738 1.00 94.50 90 GLN A O 1
ATOM 786 N N . GLY A 1 91 ? -11.053 -11.674 24.373 1.00 94.69 91 GLY A N 1
ATOM 787 C CA . GLY A 1 91 ? -11.116 -10.211 24.429 1.00 94.69 91 GLY A CA 1
ATOM 788 C C . GLY A 1 91 ? -12.482 -9.654 24.012 1.00 94.69 91 GLY A C 1
ATOM 789 O O . GLY A 1 91 ? -13.044 -8.824 24.723 1.00 94.69 91 GLY A O 1
ATOM 790 N N . LEU A 1 92 ? -13.057 -10.153 22.911 1.00 95.06 92 LEU A N 1
ATOM 791 C CA . LEU A 1 92 ? -14.395 -9.742 22.461 1.00 95.06 92 LEU A CA 1
ATOM 792 C C . LEU A 1 92 ? -15.498 -10.166 23.441 1.00 95.06 92 LEU A C 1
ATOM 794 O O . LEU A 1 92 ? -16.378 -9.365 23.748 1.00 95.06 92 LEU A O 1
ATOM 798 N N . ARG A 1 93 ? -15.419 -11.384 23.996 1.00 96.19 93 ARG A N 1
ATOM 799 C CA . ARG A 1 93 ? -16.343 -11.840 25.049 1.00 96.19 93 ARG A CA 1
ATOM 800 C C . ARG A 1 93 ? -16.249 -10.979 26.308 1.00 96.19 93 ARG A C 1
ATOM 802 O O . ARG A 1 93 ? -17.272 -10.667 26.905 1.00 96.19 93 ARG A O 1
ATOM 809 N N . SER A 1 94 ? -15.046 -10.562 26.705 1.00 97.19 94 SER A N 1
ATOM 810 C CA . SER A 1 94 ? -14.853 -9.672 27.854 1.00 97.19 94 SER A CA 1
ATOM 811 C C . SER A 1 94 ? -15.455 -8.286 27.622 1.00 97.19 94 SER A C 1
ATOM 813 O O . SER A 1 94 ? -16.023 -7.730 28.556 1.00 97.19 94 SER A O 1
ATOM 815 N N . LEU A 1 95 ? -15.385 -7.749 26.397 1.00 97.25 95 LEU A N 1
ATOM 816 C CA . LEU A 1 95 ? -16.067 -6.499 26.037 1.00 97.25 95 LEU A CA 1
ATOM 817 C C . LEU A 1 95 ? -17.586 -6.627 26.183 1.00 97.25 95 LEU A C 1
ATOM 819 O O . LEU A 1 95 ? -18.201 -5.791 26.842 1.00 97.25 95 LEU A O 1
ATOM 823 N N . GLN A 1 96 ? -18.172 -7.700 25.642 1.00 95.31 96 GLN A N 1
ATOM 824 C CA . GLN A 1 96 ? -19.604 -7.977 25.803 1.00 95.31 96 GLN A CA 1
ATOM 825 C C . GLN A 1 96 ? -19.991 -8.144 27.277 1.00 95.31 96 GLN A C 1
ATOM 827 O O . GLN A 1 96 ? -20.958 -7.542 27.732 1.00 95.31 96 GLN A O 1
ATOM 832 N N . GLY A 1 97 ? -19.197 -8.889 28.052 1.00 96.00 97 GLY A N 1
ATOM 833 C CA . GLY A 1 97 ? -19.415 -9.068 29.490 1.00 96.00 97 GLY A CA 1
ATOM 834 C C . GLY A 1 97 ? -19.282 -7.780 30.312 1.00 96.00 97 GLY A C 1
ATOM 835 O O . GLY A 1 97 ? -19.848 -7.689 31.396 1.00 96.00 97 GLY A O 1
ATOM 836 N N . ALA A 1 98 ? -18.571 -6.770 29.802 1.00 95.81 98 ALA A N 1
ATOM 837 C CA . ALA A 1 98 ? -18.480 -5.442 30.408 1.00 95.81 98 ALA A CA 1
ATOM 838 C C . ALA A 1 98 ? -19.620 -4.494 29.983 1.00 95.81 98 ALA A C 1
ATOM 840 O O . ALA A 1 98 ? -19.634 -3.342 30.413 1.00 95.81 98 ALA A O 1
ATOM 841 N N . GLY A 1 99 ? -20.563 -4.964 29.159 1.00 94.06 99 GLY A N 1
ATOM 842 C CA . GLY A 1 99 ? -21.725 -4.198 28.705 1.00 94.06 99 GLY A CA 1
ATOM 843 C C . GLY A 1 99 ? -21.549 -3.487 27.360 1.00 94.06 99 GLY A C 1
ATOM 844 O O . GLY A 1 99 ? -22.427 -2.716 26.981 1.00 94.06 99 GLY A O 1
ATOM 845 N N . ALA A 1 100 ? -20.455 -3.725 26.626 1.00 96.44 100 ALA A N 1
ATOM 846 C CA . ALA A 1 100 ? -20.308 -3.187 25.275 1.00 96.44 100 ALA A CA 1
ATOM 847 C C . ALA A 1 100 ? -21.114 -4.008 24.258 1.00 96.44 100 ALA A C 1
ATOM 849 O O . ALA A 1 100 ? -21.015 -5.238 24.220 1.00 96.44 100 ALA A O 1
ATOM 850 N N . GLN A 1 101 ? -21.838 -3.339 23.364 1.00 96.31 101 GLN A N 1
ATOM 851 C CA . GLN A 1 101 ? -22.382 -3.994 22.177 1.00 96.31 101 GLN A CA 1
ATOM 852 C C . GLN A 1 101 ? -21.251 -4.177 21.161 1.00 96.31 101 GLN A C 1
ATOM 854 O O . GLN A 1 101 ? -20.534 -3.231 20.855 1.00 96.31 101 GLN A O 1
ATOM 859 N N . VAL A 1 102 ? -21.081 -5.386 20.625 1.00 95.31 102 VAL A N 1
ATOM 860 C CA . VAL A 1 102 ? -20.083 -5.673 19.584 1.00 95.31 102 VAL A CA 1
ATOM 861 C C . VAL A 1 102 ? -20.779 -6.357 18.416 1.00 95.31 102 VAL A C 1
ATOM 863 O O . VAL A 1 102 ? -21.377 -7.416 18.601 1.00 95.31 102 VAL A O 1
ATOM 866 N N . ALA A 1 103 ? -20.709 -5.761 17.226 1.00 95.38 103 ALA A N 1
ATOM 867 C CA . ALA A 1 103 ? -21.395 -6.246 16.029 1.00 95.38 103 ALA A CA 1
ATOM 868 C C . ALA A 1 103 ? -20.540 -6.072 14.764 1.00 95.38 103 ALA A C 1
ATOM 870 O O . ALA A 1 103 ? -19.599 -5.279 14.734 1.00 95.38 103 ALA A O 1
ATOM 871 N N . ILE A 1 104 ? -20.864 -6.825 13.711 1.00 93.88 104 ILE A N 1
ATOM 872 C CA . ILE A 1 104 ? -20.276 -6.624 12.381 1.00 93.88 104 ILE A CA 1
ATOM 873 C C . ILE A 1 104 ? -21.014 -5.480 11.684 1.00 93.88 104 ILE A C 1
ATOM 875 O O . ILE A 1 104 ? -22.238 -5.420 11.752 1.00 93.88 104 ILE A O 1
ATOM 879 N N . MET A 1 105 ? -20.275 -4.599 11.008 1.00 91.19 105 MET A N 1
ATOM 880 C CA . MET A 1 105 ? -20.865 -3.524 10.207 1.00 91.19 105 MET A CA 1
ATOM 881 C C . MET A 1 105 ? -21.744 -4.082 9.082 1.00 91.19 105 MET A C 1
ATOM 883 O O . MET A 1 105 ? -21.321 -4.937 8.298 1.00 91.19 105 MET A O 1
ATOM 887 N N . THR A 1 106 ? -22.949 -3.544 8.986 1.00 87.50 106 THR A N 1
ATOM 888 C CA . THR A 1 106 ? -23.919 -3.759 7.913 1.00 87.50 106 THR A CA 1
ATOM 889 C C . THR A 1 106 ? -23.671 -2.791 6.745 1.00 87.50 106 THR A C 1
ATOM 891 O O . THR A 1 106 ? -22.913 -1.825 6.885 1.00 87.50 106 THR A O 1
ATOM 894 N N . PRO A 1 107 ? -24.302 -3.001 5.573 1.00 82.25 107 PRO A N 1
ATOM 895 C CA . PRO A 1 107 ? -24.259 -2.029 4.480 1.00 82.25 107 PRO A CA 1
ATOM 896 C C . PRO A 1 107 ? -24.680 -0.610 4.895 1.00 82.25 107 PRO A C 1
ATOM 898 O O . PRO A 1 107 ? -24.072 0.355 4.428 1.00 82.25 107 PRO A O 1
ATOM 901 N N . ASP A 1 108 ? -25.648 -0.484 5.806 1.00 83.94 108 ASP A N 1
ATOM 902 C CA . ASP A 1 108 ? -26.125 0.808 6.307 1.00 83.94 108 ASP A CA 1
ATOM 903 C C . ASP A 1 108 ? -25.073 1.499 7.178 1.00 83.94 108 ASP A C 1
ATOM 905 O O . ASP A 1 108 ? -24.841 2.699 7.026 1.00 83.94 108 ASP A O 1
ATOM 909 N N . ASP A 1 109 ? -24.342 0.742 8.002 1.00 86.81 109 ASP A N 1
ATOM 910 C CA . ASP A 1 109 ? -23.215 1.272 8.779 1.00 86.81 109 ASP A CA 1
ATOM 911 C C . ASP A 1 109 ? -22.110 1.808 7.859 1.00 86.81 109 ASP A C 1
ATOM 913 O O . ASP A 1 109 ? -21.543 2.877 8.105 1.00 86.81 109 ASP A O 1
ATOM 917 N N . PHE A 1 110 ? -21.806 1.099 6.765 1.00 79.06 110 PHE A N 1
ATOM 918 C CA . PHE A 1 110 ? -20.844 1.572 5.764 1.00 79.06 110 PHE A CA 1
ATOM 919 C C . PHE A 1 110 ? -21.335 2.831 5.045 1.00 79.06 110 PHE A C 1
ATOM 921 O O . PHE A 1 110 ? -20.541 3.749 4.817 1.00 79.06 110 PHE A O 1
ATOM 928 N N . ALA A 1 111 ? -22.623 2.898 4.700 1.00 76.25 111 ALA A N 1
ATOM 929 C CA . ALA A 1 111 ? -23.223 4.077 4.082 1.00 76.25 111 ALA A CA 1
ATOM 930 C C . ALA A 1 111 ? -23.189 5.287 5.029 1.00 76.25 111 ALA A C 1
ATOM 932 O O . ALA A 1 111 ? -22.781 6.378 4.618 1.00 76.25 111 ALA A O 1
ATOM 933 N N . TYR A 1 112 ? -23.525 5.082 6.305 1.00 83.38 112 TYR A N 1
ATOM 934 C CA . TYR A 1 112 ? -23.418 6.091 7.355 1.00 83.38 112 TYR A CA 1
ATOM 935 C C . TYR A 1 112 ? -21.976 6.581 7.505 1.00 83.38 112 TYR A C 1
ATOM 937 O O . TYR A 1 112 ? -21.716 7.783 7.422 1.00 83.38 112 TYR A O 1
ATOM 945 N N . CYS A 1 113 ? -21.017 5.660 7.640 1.00 81.50 113 CYS A N 1
ATOM 946 C CA . CYS A 1 113 ? -19.608 6.018 7.783 1.00 81.50 113 CYS A CA 1
ATOM 947 C C . CYS A 1 113 ? -19.096 6.821 6.592 1.00 81.50 113 CYS A C 1
ATOM 949 O O . CYS A 1 113 ? -18.374 7.800 6.769 1.00 81.50 113 CYS A O 1
ATOM 951 N N . ARG A 1 114 ? -19.493 6.431 5.378 1.00 74.38 114 ARG A N 1
ATOM 952 C CA . ARG A 1 114 ? -19.141 7.155 4.159 1.00 74.38 114 ARG A CA 1
ATOM 953 C C . ARG A 1 114 ? -19.706 8.569 4.175 1.00 74.38 114 ARG A C 1
ATOM 955 O O . ARG A 1 114 ? -18.977 9.497 3.864 1.00 74.38 114 ARG A O 1
ATOM 962 N N . LYS A 1 115 ? -20.970 8.742 4.562 1.00 78.62 115 LYS A N 1
ATOM 963 C CA . LYS A 1 115 ? -21.620 10.056 4.624 1.00 78.62 115 LYS A CA 1
ATOM 964 C C . LYS A 1 115 ? -20.967 10.994 5.644 1.00 78.62 115 LYS A C 1
ATOM 966 O O . LYS A 1 115 ? -20.877 12.187 5.381 1.00 78.62 115 LYS A O 1
ATOM 971 N N . ILE A 1 116 ? -20.572 10.471 6.804 1.00 79.56 116 ILE A N 1
ATOM 972 C CA . ILE A 1 116 ? -20.159 11.290 7.953 1.00 79.56 116 ILE A CA 1
ATOM 973 C C . ILE A 1 116 ? -18.640 11.479 8.042 1.00 79.56 116 ILE A C 1
ATOM 975 O O . ILE A 1 116 ? -18.187 12.547 8.443 1.00 79.56 116 ILE A O 1
ATOM 979 N N . PHE A 1 117 ? -17.848 10.462 7.693 1.00 79.00 117 PHE A N 1
ATOM 980 C CA . PHE A 1 117 ? -16.402 10.442 7.958 1.00 79.00 117 PHE A CA 1
ATOM 981 C C . PHE A 1 117 ? -15.523 10.487 6.701 1.00 79.00 117 PHE A C 1
ATOM 983 O O . PHE A 1 117 ? -14.300 10.469 6.829 1.00 79.00 117 PHE A O 1
ATOM 990 N N . VAL A 1 118 ? -16.104 10.511 5.496 1.00 70.94 118 VAL A N 1
ATOM 991 C CA . VAL A 1 118 ? -15.347 10.566 4.235 1.00 70.94 118 VAL A CA 1
ATOM 992 C C . VAL A 1 118 ? -15.585 11.913 3.560 1.00 70.94 118 VAL A C 1
ATOM 994 O O . VAL A 1 118 ? -16.726 12.261 3.278 1.00 70.94 118 VAL A O 1
ATOM 997 N N . ASP A 1 119 ? -14.499 12.637 3.265 1.00 59.53 119 ASP A N 1
ATOM 998 C CA . ASP A 1 119 ? -14.521 14.001 2.702 1.00 59.53 119 ASP A CA 1
ATOM 999 C C . ASP A 1 119 ? -15.344 14.134 1.402 1.00 59.53 119 ASP A C 1
ATOM 1001 O O . ASP A 1 119 ? -15.855 15.208 1.098 1.00 59.53 119 ASP A O 1
ATOM 1005 N N . ASP A 1 120 ? -15.478 13.052 0.627 1.00 62.41 120 ASP A N 1
ATOM 1006 C CA . ASP A 1 120 ? -16.281 13.006 -0.599 1.00 62.41 120 ASP A CA 1
ATOM 1007 C C . ASP A 1 120 ? -17.182 11.752 -0.609 1.00 62.41 120 ASP A C 1
ATOM 1009 O O . ASP A 1 120 ? -16.801 10.693 -1.128 1.00 62.41 120 ASP A O 1
ATOM 1013 N N . PRO A 1 121 ? -18.381 11.830 -0.004 1.00 54.75 121 PRO A N 1
ATOM 1014 C CA . PRO A 1 121 ? -19.265 10.681 0.168 1.00 54.75 121 PRO A CA 1
ATOM 1015 C C . PRO A 1 121 ? -19.914 10.227 -1.144 1.00 54.75 121 PRO A C 1
ATOM 1017 O O . PRO A 1 121 ? -20.362 9.083 -1.243 1.00 54.75 121 PRO A O 1
ATOM 1020 N N . HIS A 1 122 ? -19.953 11.087 -2.164 1.00 54.34 122 HIS A N 1
ATOM 1021 C CA . HIS A 1 122 ? -20.565 10.785 -3.458 1.00 54.34 122 HIS A CA 1
ATOM 1022 C C . HIS A 1 122 ? -19.557 10.230 -4.460 1.00 54.34 122 HIS A C 1
ATOM 1024 O O . HIS A 1 122 ? -19.938 9.425 -5.318 1.00 54.34 122 HIS A O 1
ATOM 1030 N N . LYS A 1 123 ? -18.263 10.544 -4.313 1.00 49.47 123 LYS A N 1
ATOM 1031 C CA . LYS A 1 123 ? -17.217 9.939 -5.132 1.00 49.47 123 LYS A CA 1
ATOM 1032 C C . LYS A 1 123 ? -17.161 8.437 -4.888 1.00 49.47 123 LYS A C 1
ATOM 1034 O O . LYS A 1 123 ? -16.929 8.001 -3.757 1.00 49.47 123 LYS A O 1
ATOM 1039 N N . PRO A 1 124 ? -17.411 7.606 -5.911 1.00 52.94 124 PRO A N 1
ATOM 1040 C CA . PRO A 1 124 ? -17.247 6.172 -5.756 1.00 52.94 124 PRO A CA 1
ATOM 1041 C C . PRO A 1 124 ? -15.784 5.894 -5.385 1.00 52.94 124 PRO A C 1
ATOM 1043 O O . PRO A 1 124 ? -14.897 6.581 -5.892 1.00 52.94 124 PRO A O 1
ATOM 1046 N N . PHE A 1 125 ? -15.527 4.897 -4.525 1.00 52.69 125 PHE A N 1
ATOM 1047 C CA . PHE A 1 125 ? -14.187 4.327 -4.313 1.00 52.69 125 PHE A CA 1
ATOM 1048 C C . PHE A 1 125 ? -13.721 3.702 -5.634 1.00 52.69 125 PHE A C 1
ATOM 1050 O O . PHE A 1 125 ? -13.794 2.495 -5.847 1.00 52.69 125 PHE A O 1
ATOM 1057 N N . ARG A 1 126 ? -13.366 4.550 -6.591 1.00 65.88 126 ARG A N 1
ATOM 1058 C CA . ARG A 1 126 ? -12.862 4.172 -7.895 1.00 65.88 126 ARG A CA 1
ATOM 1059 C C . ARG A 1 126 ? -11.418 4.583 -7.906 1.00 65.88 126 ARG A C 1
ATOM 1061 O O . ARG A 1 126 ? -11.088 5.762 -7.812 1.00 65.88 126 ARG A O 1
ATOM 1068 N N . ASN A 1 127 ? -10.586 3.567 -8.020 1.00 73.62 127 ASN A N 1
ATOM 1069 C CA . ASN A 1 127 ? -9.229 3.767 -8.437 1.00 73.62 127 ASN A CA 1
ATOM 1070 C C . ASN A 1 127 ? -9.187 4.528 -9.782 1.00 73.62 127 ASN A C 1
ATOM 1072 O O . ASN A 1 127 ? -10.039 4.281 -10.644 1.00 73.62 127 ASN A O 1
ATOM 1076 N N . PRO A 1 128 ? -8.185 5.393 -9.990 1.00 83.31 128 PRO A N 1
ATOM 1077 C CA . PRO A 1 128 ? -7.188 5.818 -9.014 1.00 83.31 128 PRO A CA 1
ATOM 1078 C C . PRO A 1 128 ? -7.725 6.874 -8.036 1.00 83.31 128 PRO A C 1
ATOM 1080 O O . PRO A 1 128 ? -8.495 7.767 -8.400 1.00 83.31 128 PRO A O 1
ATOM 1083 N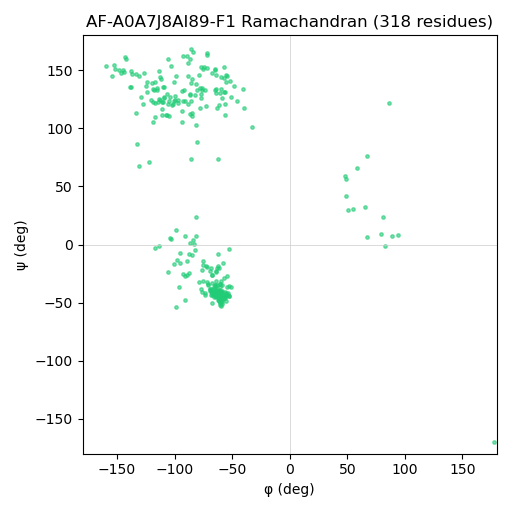 N . VAL A 1 129 ? -7.248 6.822 -6.793 1.00 83.75 129 VAL A N 1
ATOM 1084 C CA . VAL A 1 129 ? -7.367 7.921 -5.826 1.00 83.75 129 VAL A CA 1
ATOM 1085 C C . VAL A 1 129 ? -6.180 8.879 -5.964 1.00 83.75 129 VAL A C 1
ATOM 1087 O O . VAL A 1 129 ? -5.119 8.520 -6.469 1.00 83.75 129 VAL A O 1
ATOM 1090 N N . ARG A 1 130 ? -6.351 10.139 -5.542 1.00 82.25 130 ARG A N 1
ATOM 1091 C CA . ARG A 1 130 ? -5.321 11.175 -5.744 1.00 82.25 130 ARG A CA 1
ATOM 1092 C C . ARG A 1 130 ? -4.121 10.987 -4.811 1.00 82.25 130 ARG A C 1
ATOM 1094 O O . ARG A 1 130 ? -2.990 11.176 -5.245 1.00 82.25 130 ARG A O 1
ATOM 1101 N N . ARG A 1 131 ? -4.367 10.690 -3.528 1.00 85.94 131 ARG A N 1
ATOM 1102 C CA . ARG A 1 131 ? -3.347 10.552 -2.475 1.00 85.94 131 ARG A CA 1
ATOM 1103 C C . ARG A 1 131 ? -3.810 9.601 -1.366 1.00 85.94 131 ARG A C 1
ATOM 1105 O O . ARG A 1 131 ? -5.004 9.490 -1.120 1.00 85.94 131 ARG A O 1
ATOM 1112 N N . PHE A 1 132 ? -2.855 8.991 -0.669 1.00 79.25 132 PHE A N 1
ATOM 1113 C CA . PHE A 1 132 ? -3.038 8.251 0.578 1.00 79.25 132 PHE A CA 1
ATOM 1114 C C . PHE A 1 132 ? -3.214 9.165 1.785 1.00 79.25 132 PHE A C 1
ATOM 1116 O O . PHE A 1 132 ? -2.610 10.245 1.859 1.00 79.25 132 PHE A O 1
ATOM 1123 N N . SER A 1 133 ? -3.919 8.675 2.808 1.00 81.56 133 SER A N 1
ATOM 1124 C CA . SER A 1 133 ? -3.728 9.201 4.158 1.00 81.56 133 SER A CA 1
ATOM 1125 C C . SER A 1 133 ? -2.325 8.827 4.678 1.00 81.56 133 SER A C 1
ATOM 1127 O O . SER A 1 133 ? -1.785 7.771 4.323 1.00 81.56 133 SER A O 1
ATOM 1129 N N . PRO A 1 134 ? -1.687 9.666 5.516 1.00 81.75 134 PRO A N 1
ATOM 1130 C CA . PRO A 1 134 ? -0.354 9.372 6.038 1.00 81.75 134 PRO A CA 1
ATOM 1131 C C . PRO A 1 134 ? -0.264 8.028 6.765 1.00 81.75 134 PRO A C 1
ATOM 1133 O O . PRO A 1 134 ? 0.707 7.301 6.563 1.00 81.75 134 PRO A O 1
ATOM 1136 N N . GLY A 1 135 ? -1.276 7.677 7.567 1.00 79.94 135 GLY A N 1
ATOM 1137 C CA . GLY A 1 135 ? -1.301 6.413 8.301 1.00 79.94 135 GLY A CA 1
ATOM 1138 C C . GLY A 1 135 ? -1.295 5.193 7.378 1.00 79.94 135 GLY A C 1
ATOM 1139 O O . GLY A 1 135 ? -0.548 4.247 7.623 1.00 79.94 135 GLY A O 1
ATOM 1140 N N . TYR A 1 136 ? -2.050 5.244 6.276 1.00 82.50 136 TYR A N 1
ATOM 1141 C CA . TYR A 1 136 ? -2.074 4.171 5.277 1.00 82.50 136 TYR A CA 1
ATOM 1142 C C . TYR A 1 136 ? -0.718 3.993 4.599 1.00 82.50 136 TYR A C 1
ATOM 1144 O O . TYR A 1 136 ? -0.250 2.862 4.468 1.00 82.50 136 TYR A O 1
ATOM 1152 N N . PHE A 1 137 ? -0.061 5.093 4.220 1.00 88.31 137 PHE A N 1
ATOM 1153 C CA . PHE A 1 137 ? 1.260 5.025 3.600 1.00 88.31 137 PHE A CA 1
ATOM 1154 C C . PHE A 1 137 ? 2.276 4.346 4.521 1.00 88.31 137 PHE A C 1
ATOM 1156 O O . PHE A 1 137 ? 2.874 3.352 4.122 1.00 88.31 137 PHE A O 1
ATOM 1163 N N . TYR A 1 138 ? 2.422 4.809 5.767 1.00 88.06 138 TYR A N 1
ATOM 1164 C CA . TYR A 1 138 ? 3.359 4.188 6.710 1.00 88.06 138 TYR A CA 1
ATOM 1165 C C . TYR A 1 138 ? 3.005 2.726 6.977 1.00 88.06 138 TYR A C 1
ATOM 1167 O O . TYR A 1 138 ? 3.870 1.860 6.929 1.00 88.06 138 TYR A O 1
ATOM 1175 N N . PHE A 1 139 ? 1.728 2.404 7.179 1.00 85.94 139 PHE A N 1
ATOM 1176 C CA . PHE A 1 139 ? 1.347 1.019 7.421 1.00 85.94 139 PHE A CA 1
ATOM 1177 C C . PHE A 1 139 ? 1.685 0.105 6.238 1.00 85.94 139 PHE A C 1
ATOM 1179 O O . PHE A 1 139 ? 2.260 -0.965 6.438 1.00 85.94 139 PHE A O 1
ATOM 1186 N N . HIS A 1 140 ? 1.359 0.512 5.011 1.00 88.19 140 HIS A N 1
ATOM 1187 C CA . HIS A 1 140 ? 1.479 -0.351 3.839 1.00 88.19 140 HIS A CA 1
ATOM 1188 C C . HIS A 1 140 ? 2.842 -0.296 3.151 1.00 88.19 140 HIS A C 1
ATOM 1190 O O . HIS A 1 140 ? 3.219 -1.298 2.552 1.00 88.19 140 HIS A O 1
ATOM 1196 N N . PHE A 1 141 ? 3.610 0.788 3.241 1.00 92.31 141 PHE A N 1
ATOM 1197 C CA . PHE A 1 141 ? 4.904 0.914 2.558 1.00 92.31 141 PHE A CA 1
ATOM 1198 C C . PHE A 1 141 ? 6.114 0.595 3.442 1.00 92.31 141 PHE A C 1
ATOM 1200 O O . PHE A 1 141 ? 7.176 0.339 2.890 1.00 92.31 141 PHE A O 1
ATOM 1207 N N . THR A 1 142 ? 5.979 0.493 4.771 1.00 92.00 142 THR A N 1
ATOM 1208 C CA . THR A 1 142 ? 7.106 0.072 5.625 1.00 92.00 142 THR A CA 1
ATOM 1209 C C . THR A 1 142 ? 7.664 -1.291 5.200 1.00 92.00 142 THR A C 1
ATOM 1211 O O . THR A 1 142 ? 6.949 -2.295 5.200 1.00 92.00 142 THR A O 1
ATOM 1214 N N . ASN A 1 143 ? 8.951 -1.339 4.855 1.00 91.06 143 ASN A N 1
ATOM 1215 C CA . ASN A 1 143 ? 9.653 -2.498 4.287 1.00 91.06 143 ASN A CA 1
ATOM 1216 C C . ASN A 1 143 ? 10.118 -3.539 5.327 1.00 91.06 143 ASN A C 1
ATOM 1218 O O . ASN A 1 143 ? 11.044 -4.302 5.067 1.00 91.06 143 ASN A O 1
ATOM 1222 N N . CYS A 1 144 ? 9.484 -3.594 6.503 1.00 81.94 144 CYS A N 1
ATOM 1223 C CA . CYS A 1 144 ? 9.919 -4.483 7.576 1.00 81.94 144 CYS A CA 1
ATOM 1224 C C . CYS A 1 144 ? 9.628 -5.975 7.281 1.00 81.94 144 CYS A C 1
ATOM 1226 O O . CYS A 1 144 ? 8.640 -6.293 6.606 1.00 81.94 144 CYS A O 1
ATOM 1228 N N . PRO A 1 145 ? 10.436 -6.908 7.831 1.00 63.66 145 PRO A N 1
ATOM 1229 C CA . PRO A 1 145 ? 10.252 -8.351 7.636 1.00 63.66 145 PRO A CA 1
ATOM 1230 C C . PRO A 1 145 ? 8.947 -8.896 8.235 1.00 63.66 145 PRO A C 1
ATOM 1232 O O . PRO A 1 145 ? 8.336 -9.803 7.665 1.00 63.66 145 PRO A O 1
ATOM 1235 N N . ASP A 1 146 ? 8.497 -8.342 9.369 1.00 62.41 146 ASP A N 1
ATOM 1236 C CA . ASP A 1 146 ? 7.231 -8.716 10.007 1.00 62.41 146 ASP A CA 1
ATOM 1237 C C . ASP A 1 146 ? 6.050 -7.996 9.339 1.00 62.41 146 ASP A C 1
ATOM 1239 O O . ASP A 1 146 ? 5.785 -6.804 9.534 1.00 62.41 146 ASP A O 1
ATOM 1243 N N . HIS A 1 147 ? 5.334 -8.752 8.512 1.00 60.09 147 HIS A N 1
ATOM 1244 C CA . HIS A 1 147 ? 4.275 -8.272 7.635 1.00 60.09 147 HIS A CA 1
ATOM 1245 C C . HIS A 1 147 ? 2.855 -8.487 8.190 1.00 6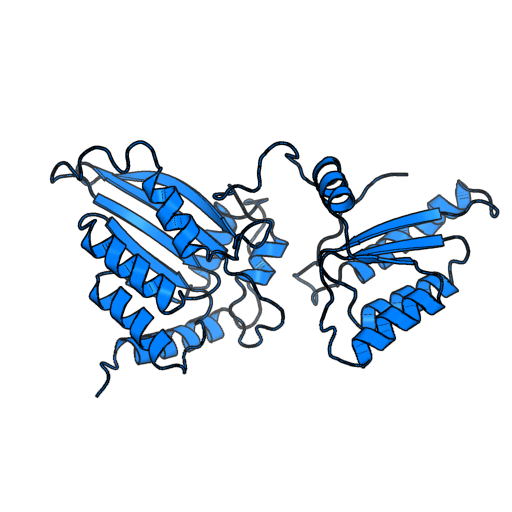0.09 147 HIS A C 1
ATOM 1247 O O . HIS A 1 147 ? 1.881 -8.300 7.452 1.00 60.09 147 HIS A O 1
ATOM 1253 N N . GLY A 1 148 ? 2.715 -8.840 9.475 1.00 59.12 148 GLY A N 1
ATOM 1254 C CA . GLY A 1 148 ? 1.430 -9.159 10.105 1.00 59.12 148 GLY A CA 1
ATOM 1255 C C . GLY A 1 148 ? 0.302 -8.161 9.789 1.00 59.12 148 GLY A C 1
ATOM 1256 O O . GLY A 1 148 ? 0.422 -6.959 10.020 1.00 59.12 148 GLY A O 1
ATOM 1257 N N . GLY A 1 149 ? -0.813 -8.665 9.247 1.00 62.81 149 GLY A N 1
ATOM 1258 C CA . GLY A 1 149 ? -2.039 -7.894 8.993 1.00 62.81 149 GLY A CA 1
ATOM 1259 C C . GLY A 1 149 ? -2.080 -7.071 7.695 1.00 62.81 149 GLY A C 1
ATOM 1260 O O . GLY A 1 149 ? -3.111 -6.461 7.405 1.00 62.81 149 GLY A O 1
ATOM 1261 N N . ARG A 1 150 ? -1.014 -7.058 6.881 1.00 73.88 150 ARG A N 1
ATOM 1262 C CA . ARG A 1 150 ? -0.969 -6.321 5.601 1.00 73.88 150 ARG A CA 1
ATOM 1263 C C . ARG A 1 150 ? -1.546 -7.148 4.447 1.00 73.88 150 ARG A C 1
ATOM 1265 O O . ARG A 1 150 ? -0.818 -7.612 3.577 1.00 73.88 150 ARG A O 1
ATOM 1272 N N . ASN A 1 151 ? -2.868 -7.299 4.427 1.00 70.06 151 ASN A N 1
ATOM 1273 C CA . ASN A 1 151 ? -3.572 -8.107 3.419 1.00 70.06 151 ASN A CA 1
ATOM 1274 C C . ASN A 1 151 ? -3.846 -7.365 2.092 1.00 70.06 151 ASN A C 1
ATOM 1276 O O . ASN A 1 151 ? -4.469 -7.932 1.198 1.00 70.06 151 ASN A O 1
ATOM 1280 N N . GLY A 1 152 ? -3.429 -6.098 1.974 1.00 76.44 152 GLY A N 1
ATOM 1281 C CA . GLY A 1 152 ? -3.611 -5.268 0.781 1.00 76.44 152 GLY A CA 1
ATOM 1282 C C . GLY A 1 152 ? -2.311 -4.935 0.063 1.00 76.44 152 GLY A C 1
ATOM 1283 O O . GLY A 1 152 ? -1.280 -4.727 0.705 1.00 76.44 152 GLY A O 1
ATOM 1284 N N . CYS A 1 153 ? -2.395 -4.877 -1.265 1.00 86.06 153 CYS A N 1
ATOM 1285 C CA . CYS A 1 153 ? -1.405 -4.268 -2.138 1.00 86.06 153 CYS A CA 1
ATOM 1286 C C . CYS A 1 153 ? -1.865 -2.854 -2.515 1.00 86.06 153 CYS A C 1
ATOM 1288 O O . CYS A 1 153 ? -3.059 -2.578 -2.641 1.00 86.06 153 CYS A O 1
ATOM 1290 N N . TYR A 1 154 ? -0.895 -1.963 -2.649 1.00 91.19 154 TYR A N 1
ATOM 1291 C CA . TYR A 1 154 ? -1.055 -0.540 -2.881 1.00 91.19 154 TYR A CA 1
ATOM 1292 C C . TYR A 1 154 ? -0.009 -0.107 -3.898 1.00 91.19 154 TYR A C 1
ATOM 1294 O O . TYR A 1 154 ? 1.145 -0.531 -3.805 1.00 91.19 154 TYR A O 1
ATOM 1302 N N . LEU A 1 155 ? -0.415 0.701 -4.872 1.00 94.56 155 LEU A N 1
ATOM 1303 C CA . LEU A 1 155 ? 0.417 1.097 -6.007 1.00 94.56 155 LEU A CA 1
ATOM 1304 C C . LEU A 1 155 ? 0.285 2.604 -6.210 1.00 94.56 155 LEU A C 1
ATOM 1306 O O . LEU A 1 155 ? -0.779 3.087 -6.582 1.00 94.56 155 LEU A O 1
ATOM 1310 N N . CYS A 1 156 ? 1.359 3.353 -5.980 1.00 96.12 156 CYS A N 1
ATOM 1311 C CA . CYS A 1 156 ? 1.475 4.719 -6.481 1.00 96.12 156 CYS A CA 1
ATOM 1312 C C . CYS A 1 156 ? 2.014 4.667 -7.905 1.00 96.12 156 CYS A C 1
ATOM 1314 O O . CYS A 1 156 ? 2.941 3.901 -8.173 1.00 96.12 156 CYS A O 1
ATOM 1316 N N . TYR A 1 157 ? 1.486 5.491 -8.802 1.00 95.81 157 TYR A N 1
ATOM 1317 C CA . TYR A 1 157 ? 1.998 5.570 -10.163 1.00 95.81 157 TYR A CA 1
ATOM 1318 C C . TYR A 1 157 ? 2.343 6.995 -10.572 1.00 95.81 157 TYR A C 1
ATOM 1320 O O . TYR A 1 157 ? 1.666 7.954 -10.194 1.00 95.81 157 TYR A O 1
ATOM 1328 N N . GLN A 1 158 ? 3.358 7.107 -11.419 1.00 95.00 158 GLN A N 1
ATOM 1329 C CA . GLN A 1 158 ? 3.646 8.295 -12.209 1.00 95.00 158 GLN A CA 1
ATOM 1330 C C . GLN A 1 158 ? 3.716 7.903 -13.683 1.00 95.00 158 GLN A C 1
ATOM 1332 O O . GLN A 1 158 ? 4.312 6.887 -14.032 1.00 95.00 158 GLN A O 1
ATOM 1337 N N . VAL A 1 159 ? 3.109 8.717 -14.542 1.00 91.94 159 VAL A N 1
ATOM 1338 C CA . VAL A 1 159 ? 3.217 8.604 -15.997 1.00 91.94 159 VAL A CA 1
ATOM 1339 C C . VAL A 1 159 ? 3.887 9.861 -16.521 1.00 91.94 159 VAL A C 1
ATOM 1341 O O . VAL A 1 159 ? 3.374 10.969 -16.329 1.00 91.94 159 VAL A O 1
ATOM 1344 N N . LYS A 1 160 ? 5.010 9.674 -17.209 1.00 90.69 160 LYS A N 1
ATOM 1345 C CA . LYS A 1 160 ? 5.685 10.711 -17.987 1.00 90.69 160 LYS A CA 1
ATOM 1346 C C . LYS A 1 160 ? 5.590 10.380 -19.467 1.00 90.69 160 LYS A C 1
ATOM 1348 O O . LYS A 1 160 ? 5.691 9.215 -19.849 1.00 90.69 160 LYS A O 1
ATOM 1353 N N . ARG A 1 161 ? 5.421 11.405 -20.293 1.00 86.12 161 ARG A N 1
ATOM 1354 C CA . ARG A 1 161 ? 5.483 11.311 -21.753 1.00 86.12 161 ARG A CA 1
ATOM 1355 C C . ARG A 1 161 ? 6.741 12.003 -22.243 1.00 86.12 161 ARG A C 1
ATOM 1357 O O . ARG A 1 161 ? 7.028 13.114 -21.814 1.00 86.12 161 ARG A O 1
ATOM 1364 N N . THR A 1 162 ? 7.454 11.391 -23.171 1.00 83.12 162 THR A N 1
ATOM 1365 C CA . THR A 1 162 ? 8.531 12.034 -23.916 1.00 83.12 162 THR A CA 1
ATOM 1366 C C . THR A 1 162 ? 8.051 12.320 -25.329 1.00 83.12 162 THR A C 1
ATOM 1368 O O . THR A 1 162 ? 7.698 11.395 -26.055 1.00 83.12 162 THR A O 1
ATOM 1371 N N . GLN A 1 163 ? 8.068 13.593 -25.716 1.00 76.50 163 GLN A N 1
ATOM 1372 C CA . GLN A 1 163 ? 7.752 14.058 -27.068 1.00 76.50 163 GLN A CA 1
ATOM 1373 C C . GLN A 1 163 ? 8.898 14.968 -27.524 1.00 76.50 163 GLN A C 1
ATOM 1375 O O . GLN A 1 163 ? 9.295 15.866 -26.782 1.00 76.50 163 GLN A O 1
ATOM 1380 N N . ARG A 1 164 ? 9.493 14.708 -28.699 1.00 75.75 164 ARG A N 1
ATOM 1381 C CA . ARG A 1 164 ? 10.661 15.465 -29.214 1.00 75.75 164 ARG A CA 1
ATOM 1382 C C . ARG A 1 164 ? 11.798 15.627 -28.183 1.00 75.75 164 ARG A C 1
ATOM 1384 O O . ARG A 1 164 ? 12.391 16.692 -28.057 1.00 75.75 164 ARG A O 1
ATOM 1391 N N . ARG A 1 165 ? 12.098 14.552 -27.438 1.00 72.81 165 ARG A N 1
ATOM 1392 C CA . ARG A 1 165 ? 13.109 14.471 -26.353 1.00 72.81 165 ARG A CA 1
ATOM 1393 C C . ARG A 1 165 ? 12.823 15.290 -25.085 1.00 72.81 165 ARG A C 1
ATOM 1395 O O . ARG A 1 165 ? 13.660 15.296 -24.188 1.00 72.81 165 ARG A O 1
ATOM 1402 N N . LEU A 1 166 ? 11.654 15.914 -24.957 1.00 79.50 166 LEU A N 1
ATOM 1403 C CA . LEU A 1 166 ? 11.263 16.628 -23.740 1.00 79.50 166 LEU A CA 1
ATOM 1404 C C . LEU A 1 166 ? 10.334 15.758 -22.878 1.00 79.50 166 LEU A C 1
ATOM 1406 O O . LEU A 1 166 ? 9.347 15.242 -23.407 1.00 79.50 166 LEU A O 1
ATOM 1410 N N . PRO A 1 167 ? 10.628 15.561 -21.577 1.00 80.31 167 PRO A N 1
ATOM 1411 C CA . PRO A 1 167 ? 9.741 14.857 -20.657 1.00 80.31 167 PRO A CA 1
ATOM 1412 C C . PRO A 1 167 ? 8.623 15.779 -20.143 1.00 80.31 167 PRO A C 1
ATOM 1414 O O . PRO A 1 167 ? 8.882 16.893 -19.695 1.00 80.31 167 PRO A O 1
ATOM 1417 N N . LEU A 1 168 ? 7.382 15.293 -20.161 1.00 83.69 168 LEU A N 1
ATOM 1418 C CA . LEU A 1 168 ? 6.195 15.957 -19.623 1.00 83.69 168 LEU A CA 1
ATOM 1419 C C . LEU A 1 168 ? 5.503 15.051 -18.599 1.00 83.69 168 LEU A C 1
ATOM 1421 O O . LEU A 1 168 ? 5.234 13.879 -18.877 1.00 83.69 168 LEU A O 1
ATOM 1425 N N . ASP A 1 169 ? 5.177 15.602 -17.430 1.00 83.88 169 ASP A N 1
ATOM 1426 C CA . ASP A 1 169 ? 4.368 14.918 -16.421 1.00 83.88 169 ASP A CA 1
ATOM 1427 C C . ASP A 1 169 ? 2.905 14.853 -16.880 1.00 83.88 169 ASP A C 1
ATOM 1429 O O . ASP A 1 169 ? 2.260 15.878 -17.090 1.00 83.88 169 ASP A O 1
ATOM 1433 N N . MET A 1 170 ? 2.377 13.638 -17.034 1.00 83.38 170 MET A N 1
ATOM 1434 C CA . MET A 1 170 ? 1.019 13.416 -17.541 1.00 83.38 170 MET A CA 1
ATOM 1435 C C . MET A 1 170 ? 0.029 13.162 -16.413 1.00 83.38 170 MET A C 1
ATOM 1437 O O . MET A 1 170 ? -1.029 13.780 -16.331 1.00 83.38 170 MET A O 1
ATOM 1441 N N . SER A 1 171 ? 0.340 12.188 -15.559 1.00 87.88 171 SER A N 1
ATOM 1442 C CA . SER A 1 171 ? -0.596 11.730 -14.540 1.00 87.88 171 SER A CA 1
ATOM 1443 C C . SER A 1 171 ? 0.133 11.127 -13.355 1.00 87.88 171 SER A C 1
ATOM 1445 O O . SER A 1 171 ? 1.164 10.470 -13.499 1.00 87.88 171 SER A O 1
ATOM 1447 N N . THR A 1 172 ? -0.435 11.340 -12.175 1.00 91.38 172 THR A N 1
ATOM 1448 C CA . THR A 1 172 ? -0.024 10.699 -10.931 1.00 91.38 172 THR A CA 1
ATOM 1449 C C . THR A 1 172 ? -1.259 10.289 -10.155 1.00 91.38 172 THR A C 1
ATOM 1451 O O . THR A 1 172 ? -2.300 10.949 -10.223 1.00 91.38 172 THR A O 1
ATOM 1454 N N . GLY A 1 173 ? -1.143 9.210 -9.398 1.00 91.44 173 GLY A N 1
ATOM 1455 C CA . GLY A 1 173 ? -2.236 8.747 -8.566 1.00 91.44 173 GLY A CA 1
ATOM 1456 C C . GLY A 1 173 ? -1.887 7.468 -7.838 1.00 91.44 173 GLY A C 1
ATOM 1457 O O . GLY A 1 173 ? -0.736 7.028 -7.802 1.00 91.44 173 GLY A O 1
ATOM 1458 N N . VAL A 1 174 ? -2.910 6.894 -7.228 1.00 91.31 174 VAL A N 1
ATOM 1459 C CA . VAL A 1 174 ? -2.774 5.782 -6.306 1.00 91.31 174 VAL A CA 1
ATOM 1460 C C . VAL A 1 174 ? -3.874 4.761 -6.567 1.00 91.31 174 VAL A C 1
ATOM 1462 O O . VAL A 1 174 ? -5.040 5.114 -6.719 1.00 91.31 174 VAL A O 1
ATOM 1465 N N . PHE A 1 175 ? -3.495 3.491 -6.591 1.00 89.94 175 PHE A N 1
ATOM 1466 C CA . PHE A 1 175 ? -4.385 2.346 -6.640 1.00 89.94 175 PHE A CA 1
ATOM 1467 C C . PHE A 1 175 ? -4.363 1.603 -5.311 1.00 89.94 175 PHE A C 1
ATOM 1469 O O . PHE A 1 175 ? -3.302 1.313 -4.751 1.00 89.94 175 PHE A O 1
ATOM 1476 N N . GLU A 1 176 ? -5.553 1.238 -4.858 1.00 82.62 176 GLU A N 1
ATOM 1477 C CA . GLU A 1 176 ? -5.792 0.379 -3.707 1.00 82.62 176 GLU A CA 1
ATOM 1478 C C . GLU A 1 176 ? -6.427 -0.934 -4.173 1.00 82.62 176 GLU A C 1
ATOM 1480 O O . GLU A 1 176 ? -7.150 -0.968 -5.175 1.00 82.62 176 GLU A O 1
ATOM 1485 N N . ASN A 1 177 ? -6.164 -2.030 -3.461 1.00 74.12 177 ASN A N 1
ATOM 1486 C CA . ASN A 1 177 ? -6.845 -3.296 -3.731 1.00 74.12 177 ASN A CA 1
ATOM 1487 C C . ASN A 1 177 ? -8.373 -3.122 -3.655 1.00 74.12 177 ASN A C 1
ATOM 1489 O O . ASN A 1 177 ? -8.910 -2.623 -2.664 1.00 74.12 177 ASN A O 1
ATOM 1493 N N . GLU A 1 178 ? -9.087 -3.610 -4.670 1.00 71.88 178 GLU A N 1
ATOM 1494 C CA . GLU A 1 178 ? -10.551 -3.641 -4.654 1.00 71.88 178 GLU A CA 1
ATOM 1495 C C . GLU A 1 178 ? -10.995 -4.913 -3.934 1.00 71.88 178 GLU A C 1
ATOM 1497 O O . GLU A 1 178 ? -10.786 -6.002 -4.459 1.00 71.88 178 GLU A O 1
ATOM 1502 N N . PHE A 1 179 ? -11.577 -4.796 -2.737 1.00 59.28 179 PHE A N 1
ATOM 1503 C CA . PHE A 1 179 ? -11.993 -5.954 -1.928 1.00 59.28 179 PHE A CA 1
ATOM 1504 C C . PHE A 1 179 ? -13.509 -6.196 -1.892 1.00 59.28 179 PHE A C 1
ATOM 1506 O O . PHE A 1 179 ? -13.920 -7.320 -1.620 1.00 59.28 179 PHE A O 1
ATOM 1513 N N . TYR A 1 180 ? -14.330 -5.166 -2.135 1.00 49.62 180 TYR A N 1
ATOM 1514 C CA . TYR A 1 180 ? -15.794 -5.212 -2.005 1.00 49.62 180 TYR A CA 1
ATOM 1515 C C . TYR A 1 180 ? -16.472 -4.207 -2.954 1.00 49.62 180 TYR A C 1
ATOM 1517 O O . TYR A 1 180 ? -15.873 -3.173 -3.251 1.00 49.62 180 TYR A O 1
ATOM 1525 N N . PRO A 1 181 ? -17.710 -4.451 -3.437 1.00 45.38 181 PRO A N 1
ATOM 1526 C CA . PRO A 1 181 ? -18.504 -5.688 -3.357 1.00 45.38 181 PRO A CA 1
ATOM 1527 C C . PRO A 1 181 ? -18.113 -6.735 -4.425 1.00 45.38 181 PRO A C 1
ATOM 1529 O O . PRO A 1 181 ? -18.799 -7.737 -4.606 1.00 45.38 181 PRO A O 1
ATOM 1532 N N . LYS A 1 182 ? -17.038 -6.493 -5.184 1.00 54.62 182 LYS A N 1
ATOM 1533 C CA . LYS A 1 182 ? -16.569 -7.359 -6.277 1.00 54.62 182 LYS A CA 1
ATOM 1534 C C . LYS A 1 182 ? -15.532 -8.372 -5.776 1.00 54.62 182 LYS A C 1
ATOM 1536 O O . LYS A 1 182 ? -14.931 -8.168 -4.727 1.00 54.62 182 LYS A O 1
ATOM 1541 N N . LYS A 1 183 ? -15.291 -9.440 -6.555 1.00 62.75 183 LYS A N 1
ATOM 1542 C CA . LYS A 1 183 ? -14.156 -10.361 -6.334 1.00 62.75 183 LYS A CA 1
ATOM 1543 C C . LYS A 1 183 ? -12.865 -9.547 -6.138 1.00 62.75 183 LYS A C 1
ATOM 1545 O O . LYS A 1 183 ? -12.662 -8.627 -6.935 1.00 62.75 183 LYS A O 1
ATOM 1550 N N . PRO A 1 184 ? -12.009 -9.892 -5.154 1.00 69.12 184 PRO A N 1
ATOM 1551 C CA . PRO A 1 184 ? -10.772 -9.169 -4.909 1.00 69.12 184 PRO A CA 1
ATOM 1552 C C . PRO A 1 184 ? -9.946 -8.996 -6.184 1.00 69.12 184 PRO A C 1
ATOM 1554 O O . PRO A 1 184 ? -9.673 -9.979 -6.876 1.00 69.12 184 PRO A O 1
ATOM 1557 N N . ARG A 1 185 ? -9.557 -7.760 -6.501 1.00 81.62 185 ARG A N 1
ATOM 1558 C CA . ARG A 1 185 ? -8.652 -7.455 -7.620 1.00 81.62 185 ARG A CA 1
ATOM 1559 C C . ARG A 1 185 ? -7.387 -6.799 -7.099 1.00 81.62 185 ARG A C 1
ATOM 1561 O O . ARG A 1 185 ? -7.446 -5.890 -6.270 1.00 81.62 185 ARG A O 1
ATOM 1568 N N . HIS A 1 186 ? -6.250 -7.276 -7.594 1.00 89.94 186 HIS A N 1
ATOM 1569 C CA . HIS A 1 186 ? -4.955 -6.705 -7.258 1.00 89.94 186 HIS A CA 1
ATOM 1570 C C . HIS A 1 186 ? -4.728 -5.381 -7.997 1.00 89.94 186 HIS A C 1
ATOM 1572 O O . HIS A 1 186 ? -5.255 -5.166 -9.096 1.00 89.94 186 HIS A O 1
ATOM 1578 N N . THR A 1 187 ? -3.941 -4.498 -7.389 1.00 91.19 187 THR A N 1
ATOM 1579 C CA . THR A 1 187 ? -3.688 -3.138 -7.878 1.00 91.19 187 THR A CA 1
ATOM 1580 C C . THR A 1 187 ? -3.062 -3.081 -9.264 1.00 91.19 187 THR A C 1
ATOM 1582 O O . THR A 1 187 ? -3.373 -2.155 -10.008 1.00 91.19 187 THR A O 1
ATOM 1585 N N . GLU A 1 188 ? -2.252 -4.065 -9.649 1.00 94.88 188 GLU A N 1
ATOM 1586 C CA . GLU A 1 188 ? -1.655 -4.186 -10.982 1.00 94.88 188 GLU A CA 1
ATOM 1587 C C . GLU A 1 188 ? -2.749 -4.289 -12.042 1.00 94.88 188 GLU A C 1
ATOM 1589 O O . GLU A 1 188 ? -2.762 -3.538 -13.010 1.00 94.88 188 GLU A O 1
ATOM 1594 N N . ILE A 1 189 ? -3.717 -5.184 -11.833 1.00 91.88 189 ILE A N 1
ATOM 1595 C CA . ILE A 1 189 ? -4.821 -5.403 -12.774 1.00 91.88 189 ILE A CA 1
ATOM 1596 C C . ILE A 1 189 ? -5.743 -4.181 -12.797 1.00 91.88 189 ILE A C 1
ATOM 1598 O O . ILE A 1 189 ? -6.197 -3.766 -13.865 1.00 91.88 189 ILE A O 1
ATOM 1602 N N . CYS A 1 190 ? -5.999 -3.570 -11.637 1.00 89.94 190 CYS A N 1
ATOM 1603 C CA . CYS A 1 190 ? -6.748 -2.318 -11.568 1.00 89.94 190 CYS A CA 1
ATOM 1604 C C . CYS A 1 190 ? -6.057 -1.209 -12.373 1.00 89.94 190 CYS A C 1
ATOM 1606 O O . CYS A 1 190 ? -6.725 -0.546 -13.168 1.00 89.94 190 CYS A O 1
ATOM 1608 N N . PHE A 1 191 ? -4.735 -1.058 -12.228 1.00 92.94 191 PHE A N 1
ATOM 1609 C CA . PHE A 1 191 ? -3.952 -0.105 -13.009 1.00 92.94 191 PHE A CA 1
ATOM 1610 C C . PHE A 1 191 ? -4.040 -0.421 -14.498 1.00 92.94 191 PHE A C 1
ATOM 1612 O O . PHE A 1 191 ? -4.392 0.468 -15.260 1.00 92.94 191 PHE A O 1
ATOM 1619 N N . LEU A 1 192 ? -3.778 -1.661 -14.928 1.00 91.69 192 LEU A N 1
ATOM 1620 C CA . LEU A 1 192 ? -3.798 -2.023 -16.350 1.00 91.69 192 LEU A CA 1
ATOM 1621 C C . LEU A 1 192 ? -5.160 -1.732 -16.991 1.00 91.69 192 LEU A C 1
ATOM 1623 O O . LEU A 1 192 ? -5.222 -1.165 -18.080 1.00 91.69 192 LEU A O 1
ATOM 1627 N N . ASN A 1 193 ? -6.256 -2.068 -16.307 1.00 87.94 193 ASN A N 1
ATOM 1628 C CA . ASN A 1 193 ? -7.606 -1.784 -16.793 1.00 87.94 193 ASN A CA 1
ATOM 1629 C C . ASN A 1 193 ? -7.880 -0.281 -16.875 1.00 87.94 193 ASN A C 1
ATOM 1631 O O . ASN A 1 193 ? -8.425 0.189 -17.868 1.00 87.94 193 ASN A O 1
ATOM 1635 N N . TRP A 1 194 ? -7.491 0.485 -15.856 1.00 88.56 194 TRP A N 1
ATOM 1636 C CA . TRP A 1 194 ? -7.642 1.938 -15.880 1.00 88.56 194 TRP A CA 1
ATOM 1637 C C . TRP A 1 194 ? -6.766 2.589 -16.955 1.00 88.56 194 TRP A C 1
ATOM 1639 O O . TRP A 1 194 ? -7.242 3.463 -17.680 1.00 88.56 194 TRP A O 1
ATOM 1649 N N . PHE A 1 195 ? -5.521 2.139 -17.102 1.00 87.62 195 PHE A N 1
ATOM 1650 C CA . PHE A 1 195 ? -4.567 2.646 -18.082 1.00 87.62 195 PHE A CA 1
ATOM 1651 C C . PHE A 1 195 ? -5.091 2.420 -19.505 1.00 87.62 195 PHE A C 1
ATOM 1653 O O . PHE A 1 195 ? -5.061 3.339 -20.318 1.00 87.62 195 PHE A O 1
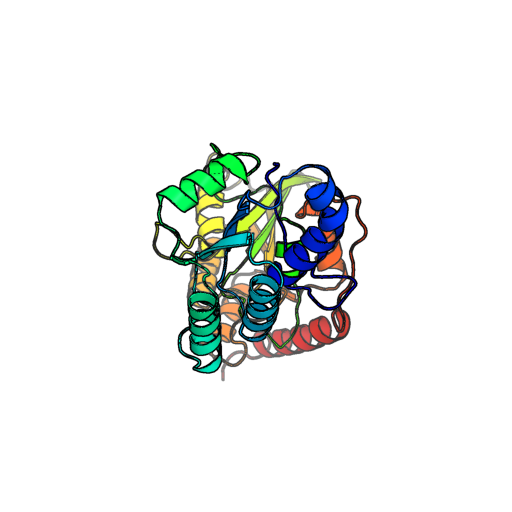ATOM 1660 N N . LYS A 1 196 ? -5.718 1.257 -19.751 1.00 83.12 196 LYS A N 1
ATOM 1661 C CA . LYS A 1 196 ? -6.456 0.940 -20.987 1.00 83.12 196 LYS A CA 1
ATOM 1662 C C . LYS A 1 196 ? -7.586 1.918 -21.318 1.00 83.12 196 LYS A C 1
ATOM 1664 O O . LYS A 1 196 ? -7.905 2.117 -22.483 1.00 83.12 196 LYS A O 1
ATOM 1669 N N . THR A 1 197 ? -8.181 2.543 -20.305 1.00 78.06 197 THR A N 1
ATOM 1670 C CA . THR A 1 197 ? -9.280 3.511 -20.470 1.00 78.06 197 THR A CA 1
ATOM 1671 C C . THR A 1 197 ? -8.840 4.975 -20.508 1.00 78.06 197 THR A C 1
ATOM 1673 O O . THR A 1 197 ? -9.679 5.837 -20.771 1.00 78.06 197 THR A O 1
ATOM 1676 N N . GLN A 1 198 ? -7.564 5.293 -20.242 1.00 80.69 198 GLN A N 1
ATOM 1677 C CA . GLN A 1 198 ? -7.098 6.684 -20.326 1.00 80.69 198 GLN A CA 1
ATOM 1678 C C . GLN A 1 198 ? -7.209 7.175 -21.771 1.00 80.69 198 GLN A C 1
ATOM 1680 O O . GLN A 1 198 ? -6.882 6.418 -22.679 1.00 80.69 198 GLN A O 1
ATOM 1685 N N . GLN A 1 199 ? -7.751 8.392 -21.956 1.00 52.19 199 GLN A N 1
ATOM 1686 C CA . GLN A 1 199 ? -8.407 8.880 -23.185 1.00 52.19 199 GLN A CA 1
ATOM 1687 C C . GLN A 1 199 ? -7.804 8.300 -24.485 1.00 52.19 199 GLN A C 1
ATOM 1689 O O . GLN A 1 199 ? -6.755 8.734 -24.954 1.00 52.19 199 GLN A O 1
ATOM 1694 N N . ALA A 1 200 ? -8.507 7.296 -25.029 1.00 46.81 200 ALA A N 1
ATOM 1695 C CA . ALA A 1 200 ? -8.209 6.513 -26.235 1.00 46.81 200 ALA A CA 1
ATOM 1696 C C . ALA A 1 200 ? -6.950 5.603 -26.215 1.00 46.81 200 ALA A C 1
ATOM 1698 O O . ALA A 1 200 ? -6.341 5.409 -27.251 1.00 46.81 200 ALA A O 1
ATOM 1699 N N . PHE A 1 201 ? -6.537 5.022 -25.080 1.00 57.00 201 PHE A N 1
ATOM 1700 C CA . PHE A 1 201 ? -5.404 4.075 -24.950 1.00 57.00 201 PHE A CA 1
ATOM 1701 C C . PHE A 1 201 ? -4.071 4.539 -25.580 1.00 57.00 201 PHE A C 1
ATOM 1703 O O . PHE A 1 201 ? -3.230 3.742 -25.980 1.00 57.00 201 PHE A O 1
ATOM 1710 N N . LEU A 1 202 ? -3.866 5.859 -25.605 1.00 58.25 202 LEU A N 1
ATOM 1711 C CA . LEU A 1 202 ? -2.918 6.553 -26.483 1.00 58.25 202 LEU A CA 1
ATOM 1712 C C . LEU A 1 202 ? -3.379 6.426 -27.952 1.00 58.25 202 LEU A C 1
ATOM 1714 O O . LEU A 1 202 ? -2.860 5.591 -28.682 1.00 58.25 202 LEU A O 1
ATOM 1718 N N . ALA A 1 203 ? -4.396 7.182 -28.389 1.00 46.53 203 ALA A N 1
ATOM 1719 C CA . ALA A 1 203 ? -5.044 7.014 -29.704 1.00 46.53 203 ALA A CA 1
ATOM 1720 C C . ALA A 1 203 ? -4.039 6.689 -30.846 1.00 46.53 203 ALA A C 1
ATOM 1722 O O . ALA A 1 203 ? -3.199 7.527 -31.145 1.00 46.53 203 ALA A O 1
ATOM 1723 N N . GLN A 1 204 ? -4.132 5.512 -31.495 1.00 49.22 204 GLN A N 1
ATOM 1724 C CA . GLN A 1 204 ? -3.269 5.030 -32.607 1.00 49.22 204 GLN A CA 1
ATOM 1725 C C . GLN A 1 204 ? -1.876 4.408 -32.305 1.00 49.22 204 GLN A C 1
ATOM 1727 O O . GLN A 1 204 ? -1.057 4.402 -33.206 1.00 49.22 204 GLN A O 1
ATOM 1732 N N . ASN A 1 205 ? -1.524 3.838 -31.146 1.00 48.62 205 ASN A N 1
ATOM 1733 C CA . ASN A 1 205 ? -0.292 3.002 -31.059 1.00 48.62 205 ASN A CA 1
ATOM 1734 C C . ASN A 1 205 ? 1.031 3.669 -31.535 1.00 48.62 205 ASN A C 1
ATOM 1736 O O . ASN A 1 205 ? 1.971 2.983 -31.932 1.00 48.62 205 ASN A O 1
ATOM 1740 N N . LEU A 1 206 ? 1.112 4.993 -31.369 1.00 57.72 206 LEU A N 1
ATOM 1741 C CA . LEU A 1 206 ? 2.311 5.828 -31.459 1.00 57.72 206 LEU A CA 1
ATOM 1742 C C . LEU A 1 206 ? 2.676 6.310 -32.869 1.00 57.72 206 LEU A C 1
ATOM 1744 O O . LEU A 1 206 ? 3.036 5.540 -33.755 1.00 57.72 206 LEU A O 1
ATOM 1748 N N . SER A 1 207 ? 2.740 7.635 -33.044 1.00 54.69 207 SER A N 1
ATOM 1749 C CA . SER A 1 207 ? 3.758 8.163 -33.951 1.00 54.69 207 SER A CA 1
ATOM 1750 C C . SER A 1 207 ? 5.103 7.617 -33.453 1.00 54.69 207 SER A C 1
ATOM 1752 O O . SER A 1 207 ? 5.328 7.557 -32.243 1.00 54.69 207 SER A O 1
ATOM 1754 N N . HIS A 1 208 ? 6.009 7.204 -34.343 1.00 58.78 208 HIS A N 1
ATOM 1755 C CA . HIS A 1 208 ? 7.323 6.639 -33.979 1.00 58.78 208 HIS A CA 1
ATOM 1756 C C . HIS A 1 208 ? 8.169 7.518 -33.016 1.00 58.78 208 HIS A C 1
ATOM 1758 O O . HIS A 1 208 ? 9.248 7.106 -32.591 1.00 58.78 208 HIS A O 1
ATOM 1764 N N . GLU A 1 209 ? 7.699 8.718 -32.669 1.00 64.81 209 GLU A N 1
ATOM 1765 C CA . GLU A 1 209 ? 8.392 9.752 -31.911 1.00 64.81 209 GLU A CA 1
ATOM 1766 C C . GLU A 1 209 ? 8.013 9.841 -30.422 1.00 64.81 209 GLU A C 1
ATOM 1768 O O . 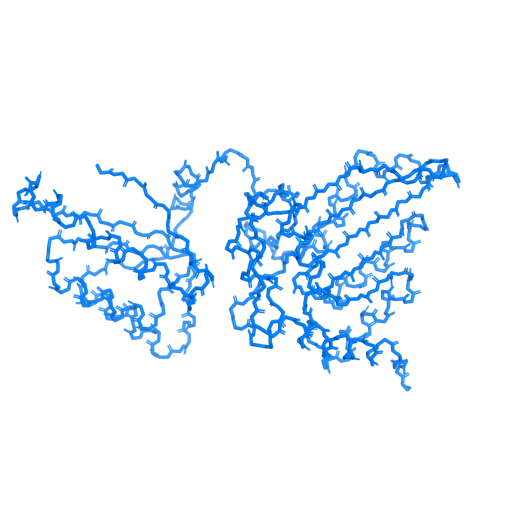GLU A 1 209 ? 8.762 10.461 -29.660 1.00 64.81 209 GLU A O 1
ATOM 1773 N N . GLU A 1 210 ? 6.892 9.259 -29.977 1.00 75.44 210 GLU A N 1
ATOM 1774 C CA . GLU A 1 210 ? 6.440 9.378 -28.580 1.00 75.44 210 GLU A CA 1
ATOM 1775 C C . GLU A 1 210 ? 6.782 8.136 -27.743 1.00 75.44 210 GLU A C 1
ATOM 1777 O O . GLU A 1 210 ? 6.680 7.001 -28.201 1.00 75.44 210 GLU A O 1
ATOM 1782 N N . LYS A 1 211 ? 7.212 8.344 -26.491 1.00 83.62 211 LYS A N 1
ATOM 1783 C CA . LYS A 1 211 ? 7.495 7.266 -25.523 1.00 83.62 211 LYS A CA 1
ATOM 1784 C C . LYS A 1 211 ? 6.882 7.591 -24.174 1.00 83.62 211 LYS A C 1
ATOM 1786 O O . LYS A 1 211 ? 6.843 8.754 -23.775 1.00 83.62 211 LYS A O 1
ATOM 1791 N N . TYR A 1 212 ? 6.452 6.566 -23.452 1.00 87.50 212 TYR A N 1
ATOM 1792 C CA . TYR A 1 212 ? 5.888 6.722 -22.118 1.00 87.50 212 TYR A CA 1
ATOM 1793 C C . TYR A 1 212 ? 6.740 5.990 -21.098 1.00 87.50 212 TYR A C 1
ATOM 1795 O O . TYR A 1 212 ? 7.080 4.825 -21.287 1.00 87.50 212 TYR A O 1
ATOM 1803 N N . HIS A 1 213 ? 7.038 6.666 -19.994 1.00 93.25 213 HIS A N 1
ATOM 1804 C CA . HIS A 1 213 ? 7.645 6.051 -18.823 1.00 93.25 213 HIS A CA 1
ATOM 1805 C C . HIS A 1 213 ? 6.588 5.973 -17.733 1.00 93.25 213 HIS A C 1
ATOM 1807 O O . HIS A 1 213 ? 6.141 6.992 -17.197 1.00 93.25 213 HIS A O 1
ATOM 1813 N N . VAL A 1 214 ? 6.174 4.748 -17.433 1.00 95.62 214 VAL A N 1
ATOM 1814 C CA . VAL A 1 214 ? 5.308 4.432 -16.306 1.00 95.62 214 VAL A CA 1
ATOM 1815 C C . VAL A 1 214 ? 6.183 3.964 -15.150 1.00 95.62 214 VAL A C 1
ATOM 1817 O O . VAL A 1 214 ? 6.948 3.011 -15.283 1.00 95.62 214 VAL A O 1
ATOM 1820 N N . THR A 1 215 ? 6.058 4.620 -14.004 1.00 98.25 215 THR A N 1
ATOM 1821 C CA . THR A 1 215 ? 6.743 4.221 -12.774 1.00 98.25 215 THR A CA 1
ATOM 1822 C C . THR A 1 215 ? 5.717 3.770 -11.755 1.00 98.25 215 THR A C 1
ATOM 1824 O O . THR A 1 215 ? 4.798 4.524 -11.433 1.00 98.25 215 THR A O 1
ATOM 1827 N N . TRP A 1 216 ? 5.874 2.556 -11.238 1.00 98.50 216 TRP A N 1
ATOM 1828 C CA . TRP A 1 216 ? 5.087 2.012 -10.137 1.00 98.50 216 TRP A CA 1
ATOM 1829 C C . TRP A 1 216 ? 5.925 1.973 -8.866 1.00 98.50 216 TRP A C 1
ATOM 1831 O O . TRP A 1 216 ? 7.013 1.407 -8.860 1.00 98.50 216 TRP A O 1
ATOM 1841 N N . TYR A 1 217 ? 5.377 2.506 -7.779 1.00 98.38 217 TYR A N 1
ATOM 1842 C CA . TYR A 1 217 ? 5.879 2.302 -6.425 1.00 98.38 217 TYR A CA 1
ATOM 1843 C C . TYR A 1 217 ? 4.869 1.457 -5.664 1.00 98.38 217 TYR A C 1
ATOM 1845 O O . TYR A 1 217 ? 3.747 1.899 -5.399 1.00 98.38 217 TYR A O 1
ATOM 1853 N N . MET A 1 218 ? 5.241 0.226 -5.340 1.00 96.69 218 MET A N 1
ATOM 1854 C CA . MET A 1 218 ? 4.313 -0.776 -4.838 1.00 96.69 218 MET A CA 1
ATOM 1855 C C . MET A 1 218 ? 4.651 -1.215 -3.424 1.00 96.69 218 MET A C 1
ATOM 1857 O O . MET A 1 218 ? 5.803 -1.481 -3.095 1.00 96.69 218 MET A O 1
ATOM 1861 N N . SER A 1 219 ? 3.629 -1.402 -2.593 1.00 95.12 219 SER A N 1
ATOM 1862 C CA . SER A 1 219 ? 3.810 -1.958 -1.250 1.00 95.12 219 SER A CA 1
ATOM 1863 C C . SER A 1 219 ? 4.321 -3.407 -1.265 1.00 95.12 219 SER A C 1
ATOM 1865 O O . SER A 1 219 ? 5.004 -3.837 -0.341 1.00 95.12 219 SER A O 1
ATOM 1867 N N . TRP A 1 220 ? 3.956 -4.175 -2.291 1.00 94.62 220 TRP A N 1
ATOM 1868 C CA . TRP A 1 220 ? 4.347 -5.569 -2.485 1.00 94.62 220 TRP A CA 1
ATOM 1869 C C . TRP A 1 220 ? 4.717 -5.780 -3.946 1.00 94.62 220 TRP A C 1
ATOM 1871 O O . TRP A 1 220 ? 4.115 -5.163 -4.822 1.00 94.62 220 TRP A O 1
ATOM 1881 N N . SER A 1 221 ? 5.678 -6.660 -4.209 1.00 96.00 221 SER A N 1
ATOM 1882 C CA . SER A 1 221 ? 5.981 -7.072 -5.573 1.00 96.00 221 SER A CA 1
ATOM 1883 C C . SER A 1 221 ? 4.810 -7.835 -6.198 1.00 96.00 221 SER A C 1
ATOM 1885 O O . SER A 1 221 ? 4.103 -8.545 -5.472 1.00 96.00 221 SER A O 1
ATOM 1887 N N . PRO A 1 222 ? 4.635 -7.768 -7.529 1.00 95.62 222 PRO A N 1
ATOM 1888 C CA . PRO A 1 222 ? 3.547 -8.471 -8.187 1.00 95.62 222 PRO A CA 1
ATOM 1889 C C . PRO A 1 222 ? 3.544 -9.977 -7.944 1.00 95.62 222 PRO A C 1
ATOM 1891 O O . PRO A 1 222 ? 4.595 -10.622 -7.897 1.00 95.62 222 PRO A O 1
ATOM 1894 N N . CYS A 1 223 ? 2.350 -10.562 -7.815 1.00 93.25 223 CYS A N 1
ATOM 1895 C CA . CYS A 1 223 ? 2.207 -12.018 -7.811 1.00 93.25 223 CYS A CA 1
ATOM 1896 C C . CYS A 1 223 ? 2.449 -12.598 -9.216 1.00 93.25 223 CYS A C 1
ATOM 1898 O O . CYS A 1 223 ? 2.378 -11.879 -10.211 1.00 93.25 223 CYS A O 1
ATOM 1900 N N . PHE A 1 224 ? 2.659 -13.916 -9.318 1.00 93.50 224 PHE A N 1
ATOM 1901 C CA . PHE A 1 224 ? 2.923 -14.587 -10.600 1.00 93.50 224 PHE A CA 1
ATOM 1902 C C . PHE A 1 224 ? 1.871 -14.291 -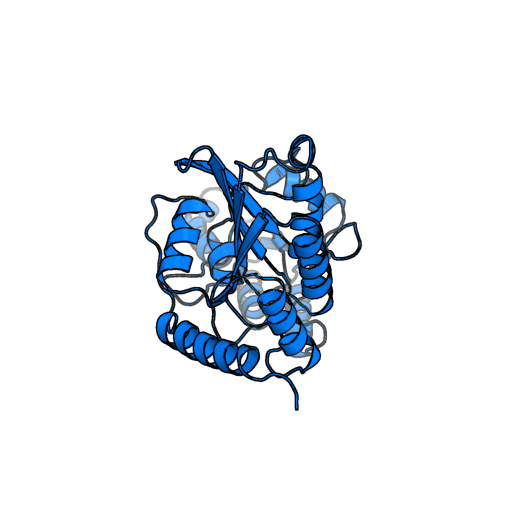11.688 1.00 93.50 224 PHE A C 1
ATOM 1904 O O . PHE A 1 224 ? 2.223 -13.989 -12.825 1.00 93.50 224 PHE A O 1
ATOM 1911 N N . GLN A 1 225 ? 0.578 -14.324 -11.349 1.00 94.38 225 GLN A N 1
ATOM 1912 C CA . GLN A 1 225 ? -0.493 -14.040 -12.313 1.00 94.38 225 GLN A CA 1
ATOM 1913 C C . GLN A 1 225 ? -0.498 -12.571 -12.759 1.00 94.38 225 GLN A C 1
ATOM 1915 O O . GLN A 1 225 ? -0.647 -12.291 -13.944 1.00 94.38 225 GLN A O 1
ATOM 1920 N N . CYS A 1 226 ? -0.289 -11.631 -11.831 1.00 95.94 226 CYS A N 1
ATOM 1921 C CA . CYS A 1 226 ? -0.187 -10.209 -12.165 1.00 95.94 226 CYS A CA 1
ATOM 1922 C C . CYS A 1 226 ? 1.039 -9.934 -13.037 1.00 95.94 226 CYS A C 1
ATOM 1924 O O . CYS A 1 226 ? 0.912 -9.258 -14.052 1.00 95.94 226 CYS A O 1
ATOM 1926 N N . ALA A 1 227 ? 2.187 -10.532 -12.707 1.00 97.75 227 ALA A N 1
ATOM 1927 C CA . ALA A 1 227 ? 3.393 -10.444 -13.518 1.00 97.75 227 ALA A CA 1
ATOM 1928 C C . ALA A 1 227 ? 3.143 -10.914 -14.960 1.00 97.75 227 ALA A C 1
ATOM 1930 O O . ALA A 1 227 ? 3.516 -10.213 -15.893 1.00 97.75 227 ALA A O 1
ATOM 1931 N N . ARG A 1 228 ? 2.433 -12.034 -15.163 1.00 97.31 228 ARG A N 1
ATOM 1932 C CA . ARG A 1 228 ? 2.059 -12.510 -16.509 1.00 97.31 228 ARG A CA 1
ATOM 1933 C C . ARG A 1 228 ? 1.231 -11.493 -17.296 1.00 97.31 228 ARG A C 1
ATOM 1935 O O . ARG A 1 228 ? 1.554 -11.231 -18.449 1.00 97.31 228 ARG A O 1
ATOM 1942 N N . HIS A 1 229 ? 0.205 -10.906 -16.681 1.00 97.25 229 HIS A N 1
ATOM 1943 C CA . HIS A 1 229 ? -0.619 -9.889 -17.343 1.00 97.25 229 HIS A CA 1
ATOM 1944 C C . HIS A 1 229 ? 0.161 -8.613 -17.667 1.00 97.25 229 HIS A C 1
ATOM 1946 O O . HIS A 1 229 ? -0.085 -7.985 -18.693 1.00 97.25 229 HIS A O 1
ATOM 1952 N N . VAL A 1 230 ? 1.113 -8.231 -16.814 1.00 97.81 230 VAL A N 1
ATOM 1953 C CA . VAL A 1 230 ? 2.000 -7.093 -17.082 1.00 97.81 230 VAL A CA 1
ATOM 1954 C C . VAL A 1 230 ? 2.970 -7.412 -18.220 1.00 97.81 230 VAL A C 1
ATOM 1956 O O . VAL A 1 230 ? 3.179 -6.567 -19.080 1.00 97.81 230 VAL A O 1
ATOM 1959 N N . VAL A 1 231 ? 3.519 -8.628 -18.284 1.00 97.94 231 VAL A N 1
ATOM 1960 C CA . VAL A 1 231 ? 4.371 -9.068 -19.403 1.00 97.94 231 VAL A CA 1
ATOM 1961 C C . VAL A 1 231 ? 3.612 -9.037 -20.727 1.00 97.94 231 VAL A C 1
ATOM 1963 O O . VAL A 1 231 ? 4.129 -8.518 -21.711 1.00 97.94 231 VAL A O 1
ATOM 1966 N N . GLU A 1 232 ? 2.395 -9.577 -20.758 1.00 96.38 232 GLU A N 1
ATOM 1967 C CA . GLU A 1 232 ? 1.518 -9.525 -21.934 1.00 96.38 232 GLU A CA 1
ATOM 1968 C C . GLU A 1 232 ? 1.242 -8.075 -22.344 1.00 96.38 232 GLU A C 1
ATOM 1970 O O . GLU A 1 232 ? 1.454 -7.698 -23.492 1.00 96.38 232 GLU A O 1
ATOM 1975 N N . PHE A 1 233 ? 0.922 -7.222 -21.369 1.00 93.75 233 PHE A N 1
ATOM 1976 C CA . PHE A 1 233 ? 0.769 -5.795 -21.604 1.00 93.75 233 PHE A CA 1
ATOM 1977 C C . PHE A 1 233 ? 2.033 -5.151 -22.201 1.00 93.75 233 PHE A C 1
ATOM 1979 O O . PHE A 1 233 ? 1.919 -4.388 -23.149 1.00 93.75 233 PHE A O 1
ATOM 1986 N N . LEU A 1 234 ? 3.239 -5.433 -21.713 1.00 93.56 234 LEU A N 1
ATOM 1987 C CA . LEU A 1 234 ? 4.453 -4.820 -22.271 1.00 93.56 234 LEU A CA 1
ATOM 1988 C C . LEU A 1 234 ? 4.759 -5.299 -23.697 1.00 93.56 234 LEU A C 1
ATOM 1990 O O . LEU A 1 234 ? 5.244 -4.515 -24.513 1.00 93.56 234 LEU A O 1
ATOM 1994 N N . LYS A 1 235 ? 4.436 -6.556 -24.023 1.00 91.56 235 LYS A N 1
ATOM 1995 C CA . LYS A 1 235 ? 4.594 -7.101 -25.382 1.00 91.56 235 LYS A CA 1
ATOM 1996 C C . LYS A 1 235 ? 3.709 -6.381 -26.394 1.00 91.56 235 LYS A C 1
ATOM 1998 O O . LYS A 1 235 ? 4.178 -6.055 -27.486 1.00 91.56 235 LYS A O 1
ATOM 2003 N N . ASP A 1 236 ? 2.473 -6.102 -26.003 1.00 87.44 236 ASP A N 1
ATOM 2004 C CA . ASP A 1 236 ? 1.499 -5.425 -26.856 1.00 87.44 236 ASP A CA 1
ATOM 2005 C C . ASP A 1 236 ? 1.787 -3.912 -26.987 1.00 87.44 236 ASP A C 1
ATOM 2007 O O . ASP A 1 236 ? 1.324 -3.277 -27.933 1.00 87.44 236 ASP A O 1
ATOM 2011 N N . HIS A 1 237 ? 2.602 -3.325 -26.091 1.00 86.69 237 HIS A N 1
ATOM 2012 C CA . HIS A 1 237 ? 2.815 -1.870 -25.987 1.00 86.69 237 HIS A CA 1
ATOM 2013 C C . HIS A 1 237 ? 4.302 -1.474 -25.923 1.00 86.69 237 HIS A C 1
ATOM 2015 O O . HIS A 1 237 ? 4.783 -0.925 -24.932 1.00 86.69 237 HIS A O 1
ATOM 2021 N N . LYS A 1 238 ? 5.032 -1.688 -27.026 1.00 85.44 238 LYS A N 1
ATOM 2022 C CA . LYS A 1 238 ? 6.508 -1.564 -27.124 1.00 85.44 238 LYS A CA 1
ATOM 2023 C C . LYS A 1 238 ? 7.122 -0.202 -26.766 1.00 85.44 238 LYS A C 1
ATOM 2025 O O . LYS A 1 238 ? 8.330 -0.114 -26.566 1.00 85.44 238 LYS A O 1
ATOM 2030 N N . TYR A 1 239 ? 6.331 0.863 -26.709 1.00 85.56 239 TYR A N 1
ATOM 2031 C CA . TYR A 1 239 ? 6.810 2.215 -26.397 1.00 85.56 239 TYR A CA 1
ATOM 2032 C C . TYR A 1 239 ? 6.468 2.653 -24.968 1.00 85.56 239 TYR A C 1
ATOM 2034 O O . TYR A 1 239 ? 6.707 3.804 -24.586 1.00 85.56 239 TYR A O 1
ATOM 2042 N N . VAL A 1 240 ? 5.908 1.736 -24.178 1.00 89.50 240 VAL A N 1
ATOM 2043 C CA . VAL A 1 240 ? 5.747 1.891 -22.740 1.00 89.50 240 VAL A CA 1
ATOM 2044 C C . VAL A 1 240 ? 6.952 1.256 -22.061 1.00 89.50 240 VAL A C 1
ATOM 2046 O O . VAL A 1 240 ? 7.153 0.046 -22.111 1.00 89.50 240 VAL A O 1
ATOM 2049 N N . GLN A 1 241 ? 7.746 2.083 -21.395 1.00 93.44 241 GLN A N 1
ATOM 2050 C CA . GLN A 1 241 ? 8.765 1.635 -20.459 1.00 93.44 241 GLN A CA 1
ATOM 2051 C C . GLN A 1 241 ? 8.157 1.587 -19.063 1.00 93.44 241 GLN A C 1
ATOM 2053 O O . GLN A 1 241 ? 7.489 2.533 -18.636 1.00 93.44 241 GLN A O 1
ATOM 2058 N N . LEU A 1 242 ? 8.387 0.484 -18.355 1.00 97.69 242 LEU A N 1
ATOM 2059 C CA . LEU A 1 242 ? 7.866 0.272 -17.012 1.00 97.69 242 LEU A CA 1
ATOM 2060 C C . LEU A 1 242 ? 9.015 0.111 -16.018 1.00 97.69 242 LEU A C 1
ATOM 2062 O O . LEU A 1 242 ? 9.829 -0.802 -16.150 1.00 97.69 242 LEU A O 1
ATOM 2066 N N . SER A 1 243 ? 9.035 0.965 -14.998 1.00 98.62 243 SER A N 1
ATOM 2067 C CA . SER A 1 243 ? 9.877 0.789 -13.813 1.00 98.62 243 SER A CA 1
ATOM 2068 C C . SER A 1 243 ? 9.001 0.439 -12.617 1.00 98.62 243 SER A C 1
ATOM 2070 O O . SER A 1 243 ? 8.054 1.157 -12.304 1.00 98.62 243 SER A O 1
ATOM 2072 N N . ILE A 1 244 ? 9.316 -0.659 -11.940 1.00 98.62 244 ILE A N 1
ATOM 2073 C CA . ILE A 1 244 ? 8.589 -1.175 -10.783 1.00 98.62 244 ILE A CA 1
ATOM 2074 C C . ILE A 1 244 ? 9.529 -1.144 -9.581 1.00 98.62 244 ILE A C 1
ATOM 2076 O O . ILE A 1 244 ? 10.458 -1.943 -9.481 1.00 98.62 244 ILE A O 1
ATOM 2080 N N . PHE A 1 245 ? 9.252 -0.240 -8.652 1.00 98.69 245 PHE A N 1
ATOM 2081 C CA . PHE A 1 245 ? 9.923 -0.139 -7.367 1.00 98.69 245 PHE A CA 1
ATOM 2082 C C . PHE A 1 245 ? 9.027 -0.750 -6.296 1.00 98.69 245 PHE A C 1
ATOM 2084 O O . PHE A 1 245 ? 7.889 -0.319 -6.107 1.00 98.69 245 PHE A O 1
ATOM 2091 N N . VAL A 1 246 ? 9.510 -1.769 -5.592 1.00 97.88 246 VAL A N 1
ATOM 2092 C CA . VAL A 1 246 ? 8.704 -2.506 -4.610 1.00 97.88 246 VAL A CA 1
ATOM 2093 C C . VAL A 1 246 ? 9.264 -2.309 -3.208 1.00 97.88 246 VAL A C 1
ATOM 2095 O O . VAL A 1 246 ? 10.464 -2.415 -2.978 1.00 97.88 246 VAL A O 1
ATOM 2098 N N . ALA A 1 247 ? 8.394 -2.035 -2.243 1.00 96.81 247 ALA A N 1
ATOM 2099 C CA . ALA A 1 247 ? 8.786 -1.912 -0.846 1.00 96.81 247 ALA A CA 1
ATOM 2100 C C . ALA A 1 247 ? 9.145 -3.274 -0.236 1.00 96.81 247 ALA A C 1
ATOM 2102 O O . ALA A 1 247 ? 9.976 -3.351 0.662 1.00 96.81 247 ALA A O 1
ATOM 2103 N N . ARG A 1 248 ? 8.48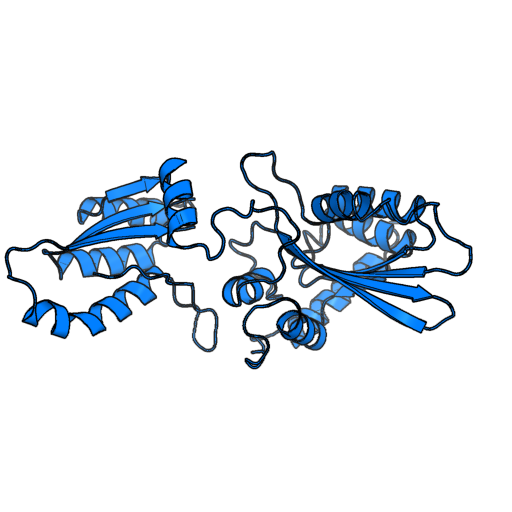8 -4.350 -0.691 1.00 95.38 248 ARG A N 1
ATOM 2104 C CA . ARG A 1 248 ? 8.668 -5.720 -0.189 1.00 95.38 248 ARG A CA 1
ATOM 2105 C C . ARG A 1 248 ? 8.457 -6.744 -1.295 1.00 95.38 248 ARG A C 1
ATOM 2107 O O . ARG A 1 248 ? 7.619 -6.552 -2.174 1.00 95.38 248 ARG A O 1
ATOM 2114 N N . LEU A 1 249 ? 9.146 -7.877 -1.194 1.00 94.81 249 LEU A N 1
ATOM 2115 C CA . LEU A 1 249 ? 8.960 -9.016 -2.093 1.00 94.81 249 LEU A CA 1
ATOM 2116 C C . LEU A 1 249 ? 7.830 -9.925 -1.598 1.00 94.81 249 LEU A C 1
ATOM 2118 O O . LEU A 1 249 ? 7.824 -10.360 -0.446 1.00 94.81 249 LEU A O 1
ATOM 2122 N N . TYR A 1 250 ? 6.881 -10.240 -2.474 1.00 92.69 250 TYR A N 1
ATOM 2123 C CA . TYR A 1 250 ? 5.775 -11.144 -2.183 1.00 92.69 250 TYR A CA 1
ATOM 2124 C C . TYR A 1 250 ? 6.185 -12.598 -2.451 1.00 92.69 250 TYR A C 1
ATOM 2126 O O . TYR A 1 250 ? 6.428 -12.994 -3.588 1.00 92.69 250 TYR A O 1
ATOM 2134 N N . TYR A 1 251 ? 6.282 -13.393 -1.380 1.00 91.00 251 TYR A N 1
ATOM 2135 C CA . TYR A 1 251 ? 6.747 -14.788 -1.401 1.00 91.00 251 TYR A CA 1
ATOM 2136 C C . TYR A 1 251 ? 8.066 -15.027 -2.175 1.00 91.00 251 TYR A C 1
ATOM 2138 O O . TYR A 1 251 ? 8.118 -15.906 -3.038 1.00 91.00 251 TYR A O 1
ATOM 2146 N N . PRO A 1 252 ? 9.172 -14.340 -1.823 1.00 91.12 252 PRO A N 1
ATOM 2147 C CA . PRO A 1 252 ? 10.431 -14.378 -2.580 1.00 91.12 252 PRO A CA 1
ATOM 2148 C C . PRO A 1 252 ? 11.089 -15.760 -2.667 1.00 91.12 252 PRO A C 1
ATOM 2150 O O . PRO A 1 252 ? 11.916 -15.986 -3.538 1.00 91.12 252 PRO A O 1
ATOM 2153 N N . ARG A 1 253 ? 10.728 -16.705 -1.789 1.00 92.12 253 ARG A N 1
ATOM 2154 C CA . ARG A 1 253 ? 11.267 -18.078 -1.790 1.00 92.12 253 ARG A CA 1
ATOM 2155 C C . ARG A 1 253 ? 10.490 -19.044 -2.690 1.00 92.12 253 ARG A C 1
ATOM 2157 O O . ARG A 1 253 ? 10.886 -20.193 -2.829 1.00 92.12 253 ARG A O 1
ATOM 2164 N N . ARG A 1 254 ? 9.342 -18.631 -3.240 1.00 93.69 254 ARG A N 1
ATOM 2165 C CA . ARG A 1 254 ? 8.489 -19.508 -4.053 1.00 93.69 254 ARG A CA 1
ATOM 2166 C C . ARG A 1 254 ? 8.880 -19.396 -5.535 1.00 93.69 254 ARG A C 1
ATOM 2168 O O . ARG A 1 254 ? 8.756 -18.298 -6.080 1.00 93.69 254 ARG A O 1
ATOM 2175 N N . PRO A 1 255 ? 9.229 -20.506 -6.217 1.00 94.38 255 PRO A N 1
ATOM 2176 C CA . PRO A 1 255 ? 9.749 -20.471 -7.589 1.00 94.38 255 PRO A CA 1
ATOM 2177 C C . PRO A 1 255 ? 8.872 -19.712 -8.592 1.00 94.38 255 PRO A C 1
ATOM 2179 O O . PRO A 1 255 ? 9.373 -18.883 -9.340 1.00 94.38 255 PRO A O 1
ATOM 2182 N N . GLN A 1 256 ? 7.549 -19.903 -8.551 1.00 94.56 256 GLN A N 1
ATOM 2183 C CA . GLN A 1 256 ? 6.615 -19.202 -9.447 1.00 94.56 256 GLN A CA 1
ATOM 2184 C C . GLN A 1 256 ? 6.652 -17.667 -9.295 1.00 94.56 256 GLN A C 1
ATOM 2186 O O . GLN A 1 256 ? 6.487 -16.940 -10.269 1.00 94.56 256 GLN A O 1
ATOM 2191 N N . TYR A 1 257 ? 6.893 -17.145 -8.087 1.00 94.75 257 TYR A N 1
ATOM 2192 C CA . TYR A 1 257 ? 6.960 -15.698 -7.849 1.00 94.75 257 TYR A CA 1
ATOM 2193 C C . TYR A 1 257 ? 8.285 -15.133 -8.357 1.00 94.75 257 TYR A C 1
ATOM 2195 O O . TYR A 1 257 ? 8.295 -14.100 -9.018 1.00 94.75 257 TYR A O 1
ATOM 2203 N N . GLN A 1 258 ? 9.381 -15.863 -8.137 1.00 96.56 258 GLN A N 1
ATOM 2204 C CA . GLN A 1 258 ? 10.686 -15.543 -8.714 1.00 96.56 258 GLN A CA 1
ATOM 2205 C C . GLN A 1 258 ? 10.637 -15.534 -10.249 1.00 96.56 258 GLN A C 1
ATOM 2207 O O . GLN A 1 258 ? 11.076 -14.577 -10.880 1.00 96.56 258 GLN A O 1
ATOM 2212 N N . GLN A 1 259 ? 10.021 -16.559 -10.849 1.00 96.12 259 GLN A N 1
ATOM 2213 C CA . GLN A 1 259 ? 9.803 -16.643 -12.293 1.00 96.12 259 GLN A CA 1
ATOM 2214 C C . GLN A 1 259 ? 8.969 -15.468 -12.813 1.00 96.12 259 GLN A C 1
ATOM 2216 O O . GLN A 1 259 ? 9.272 -14.934 -13.877 1.00 96.12 259 GLN A O 1
ATOM 2221 N N . GLY A 1 260 ? 7.942 -15.041 -12.071 1.00 96.94 260 GLY A N 1
ATOM 2222 C CA . GLY A 1 260 ? 7.158 -13.852 -12.407 1.00 96.94 260 GLY A CA 1
ATOM 2223 C C . GLY A 1 260 ? 8.020 -12.589 -12.490 1.00 96.94 260 GLY A C 1
ATOM 2224 O O . GLY A 1 260 ? 7.944 -11.870 -13.483 1.00 96.94 260 GLY A O 1
ATOM 2225 N N . LEU A 1 261 ? 8.884 -12.354 -11.496 1.00 97.69 261 LEU A N 1
ATOM 2226 C CA . LEU A 1 261 ? 9.799 -11.204 -11.480 1.00 97.69 261 LEU A CA 1
ATOM 2227 C C . LEU A 1 261 ? 10.828 -11.260 -12.618 1.00 97.69 261 LEU A C 1
ATOM 2229 O O . LEU A 1 261 ? 11.029 -10.258 -13.300 1.00 97.69 261 LEU A O 1
ATOM 2233 N N . ARG A 1 262 ? 11.404 -12.437 -12.892 1.00 97.56 262 ARG A N 1
ATOM 2234 C CA . ARG A 1 262 ? 12.284 -12.635 -14.056 1.00 97.56 262 ARG A CA 1
ATOM 2235 C C . ARG A 1 262 ? 11.565 -12.400 -15.378 1.00 97.56 262 ARG A C 1
ATOM 2237 O O . ARG A 1 262 ? 12.118 -11.779 -16.272 1.00 97.56 262 ARG A O 1
ATOM 2244 N N . SER A 1 263 ? 10.314 -12.845 -15.498 1.00 97.62 263 SER A N 1
ATOM 2245 C CA . SER A 1 263 ? 9.522 -12.639 -16.717 1.00 97.62 263 SER A CA 1
ATOM 2246 C C . SER A 1 263 ? 9.254 -11.153 -16.970 1.00 97.62 263 SER A C 1
ATOM 2248 O O . SER A 1 263 ? 9.279 -10.725 -18.119 1.00 97.62 263 SER A O 1
ATOM 2250 N N . LEU A 1 264 ? 9.041 -10.358 -15.912 1.00 98.12 264 LEU A N 1
ATOM 2251 C CA . LEU A 1 264 ? 8.941 -8.898 -16.017 1.00 98.12 264 LEU A CA 1
ATOM 2252 C C . LEU A 1 264 ? 10.247 -8.287 -16.532 1.00 98.12 264 LEU A C 1
ATOM 2254 O O . LEU A 1 264 ? 10.212 -7.507 -17.483 1.00 98.12 264 LEU A O 1
ATOM 2258 N N . GLN A 1 265 ? 11.386 -8.682 -15.954 1.00 97.06 265 GLN A N 1
ATOM 2259 C CA . GLN A 1 265 ? 12.701 -8.219 -16.399 1.00 97.06 265 GLN A CA 1
ATOM 2260 C C . GLN A 1 265 ? 12.976 -8.600 -17.861 1.00 97.06 265 GLN A C 1
ATOM 2262 O O . GLN A 1 265 ? 13.368 -7.748 -18.654 1.00 97.06 265 GLN A O 1
ATOM 2267 N N . GLY A 1 266 ? 12.692 -9.847 -18.245 1.00 96.56 266 GLY A N 1
ATOM 2268 C CA . GLY A 1 266 ? 12.833 -10.328 -19.621 1.00 96.56 266 GLY A CA 1
ATOM 2269 C C . GLY A 1 266 ? 11.898 -9.634 -20.619 1.00 96.56 266 GLY A C 1
ATOM 2270 O O . GLY A 1 266 ? 12.206 -9.568 -21.805 1.00 96.56 266 GLY A O 1
ATOM 2271 N N . ALA A 1 267 ? 10.780 -9.066 -20.156 1.00 96.56 267 ALA A N 1
ATOM 2272 C CA . ALA A 1 267 ? 9.892 -8.228 -20.965 1.00 96.56 267 ALA A CA 1
ATOM 2273 C C . ALA A 1 267 ? 10.339 -6.753 -21.040 1.00 96.56 267 ALA A C 1
ATOM 2275 O O . ALA A 1 267 ? 9.632 -5.933 -21.624 1.00 96.56 267 ALA A O 1
ATOM 2276 N N . GLY A 1 268 ? 11.488 -6.405 -20.452 1.00 95.88 268 GLY A N 1
ATOM 2277 C CA . GLY A 1 268 ? 12.059 -5.058 -20.478 1.00 95.88 268 GLY A CA 1
ATOM 2278 C C . GLY A 1 268 ? 11.600 -4.139 -19.344 1.00 95.88 268 GLY A C 1
ATOM 2279 O O . GLY A 1 268 ? 11.941 -2.956 -19.363 1.00 95.88 268 GLY A O 1
ATOM 2280 N N . ALA A 1 269 ? 10.854 -4.639 -18.350 1.00 97.75 269 ALA A N 1
ATOM 2281 C CA . ALA A 1 269 ? 10.564 -3.849 -17.157 1.00 97.75 269 ALA A CA 1
ATOM 2282 C C . ALA A 1 269 ? 11.783 -3.783 -16.232 1.00 97.75 269 ALA A C 1
ATOM 2284 O O . ALA A 1 269 ? 12.400 -4.796 -15.903 1.00 97.75 269 ALA A O 1
ATOM 2285 N N . GLN A 1 270 ? 12.087 -2.588 -15.735 1.00 98.00 270 GLN A N 1
ATOM 2286 C CA . GLN A 1 270 ? 13.029 -2.429 -14.635 1.00 98.00 270 GLN A CA 1
ATOM 2287 C C . GLN A 1 270 ? 12.324 -2.821 -13.336 1.00 98.00 270 GLN A C 1
ATOM 2289 O O . GLN A 1 270 ? 11.272 -2.272 -13.018 1.00 98.00 270 GLN A O 1
ATOM 2294 N N . VAL A 1 271 ? 12.905 -3.736 -12.565 1.00 98.00 271 VAL A N 1
ATOM 2295 C CA . VAL A 1 271 ? 12.380 -4.136 -11.253 1.00 98.00 271 VAL A CA 1
ATOM 2296 C C . VAL A 1 271 ? 13.444 -3.851 -10.201 1.00 98.00 271 VAL A C 1
ATOM 2298 O O . VAL A 1 271 ? 14.573 -4.316 -10.329 1.00 98.00 271 VAL A O 1
ATOM 2301 N N . ALA A 1 272 ? 13.094 -3.080 -9.175 1.00 98.44 272 ALA A N 1
ATOM 2302 C CA . ALA A 1 272 ? 14.001 -2.683 -8.103 1.00 98.44 272 ALA A CA 1
ATOM 2303 C C . ALA A 1 272 ? 13.278 -2.630 -6.751 1.00 98.44 272 ALA A C 1
ATOM 2305 O O . ALA A 1 272 ? 12.050 -2.556 -6.677 1.00 98.44 272 ALA A O 1
ATOM 2306 N N . ILE A 1 273 ? 14.044 -2.652 -5.664 1.00 98.44 273 ILE A N 1
ATOM 2307 C CA . ILE A 1 273 ? 13.525 -2.368 -4.325 1.00 98.44 273 ILE A CA 1
ATOM 2308 C C . ILE A 1 273 ? 13.524 -0.858 -4.094 1.00 98.44 273 ILE A C 1
ATOM 2310 O O . ILE A 1 273 ? 14.445 -0.165 -4.517 1.00 98.44 273 ILE A O 1
ATOM 2314 N N . MET A 1 274 ? 12.496 -0.351 -3.411 1.00 98.50 274 MET A N 1
ATOM 2315 C CA . MET A 1 274 ? 12.435 1.055 -3.004 1.00 98.50 274 MET A CA 1
ATOM 2316 C C . MET A 1 274 ? 13.559 1.403 -2.022 1.00 98.50 274 MET A C 1
ATOM 2318 O O . MET A 1 274 ? 13.741 0.744 -0.994 1.00 98.50 274 MET A O 1
ATOM 2322 N N . THR A 1 275 ? 14.267 2.484 -2.315 1.00 98.06 275 THR A N 1
ATOM 2323 C CA . THR A 1 275 ? 15.241 3.134 -1.432 1.00 98.06 275 THR A CA 1
ATOM 2324 C C . THR A 1 275 ? 14.545 4.095 -0.453 1.00 98.06 275 THR A C 1
ATOM 2326 O O . THR A 1 275 ? 13.378 4.453 -0.660 1.00 98.06 275 THR A O 1
ATOM 2329 N N . PRO A 1 276 ? 15.227 4.560 0.611 1.00 97.00 276 PRO A N 1
ATOM 2330 C CA . PRO A 1 276 ? 14.715 5.637 1.462 1.00 97.00 276 PRO A CA 1
ATOM 2331 C C . PRO A 1 276 ? 14.261 6.876 0.675 1.00 97.00 276 PRO A C 1
ATOM 2333 O O . PRO A 1 276 ? 13.227 7.464 1.009 1.00 97.00 276 PRO A O 1
ATOM 2336 N N . ASP A 1 277 ? 14.969 7.225 -0.402 1.00 97.12 277 ASP A N 1
ATOM 2337 C CA . ASP A 1 277 ? 14.625 8.352 -1.273 1.00 97.12 277 ASP A CA 1
ATOM 2338 C C . ASP A 1 277 ? 13.330 8.106 -2.053 1.00 97.12 277 ASP A C 1
ATOM 2340 O O . ASP A 1 277 ? 12.493 9.006 -2.161 1.00 97.12 277 ASP A O 1
ATOM 2344 N N . ASP A 1 278 ? 13.096 6.875 -2.519 1.00 97.88 278 ASP A N 1
ATOM 2345 C CA . ASP A 1 278 ? 11.830 6.500 -3.159 1.00 97.88 278 ASP A CA 1
ATOM 2346 C C . ASP A 1 278 ? 10.652 6.627 -2.183 1.00 97.88 278 ASP A C 1
ATOM 2348 O O . ASP A 1 278 ? 9.572 7.106 -2.551 1.00 97.88 278 ASP A O 1
ATOM 2352 N N . PHE A 1 279 ? 10.842 6.243 -0.916 1.00 96.69 279 PHE A N 1
ATOM 2353 C CA . PHE A 1 279 ? 9.819 6.418 0.116 1.00 96.69 279 PHE A CA 1
ATOM 2354 C C . PHE A 1 279 ? 9.562 7.897 0.426 1.00 96.69 279 PHE A C 1
ATOM 2356 O O . PHE A 1 279 ? 8.398 8.309 0.530 1.00 96.69 279 PHE A O 1
ATOM 2363 N N . ALA A 1 280 ? 10.616 8.710 0.519 1.00 95.19 280 ALA A N 1
ATOM 2364 C CA . ALA A 1 280 ? 10.506 10.152 0.722 1.00 95.19 280 ALA A CA 1
ATOM 2365 C C . ALA A 1 280 ? 9.788 10.835 -0.454 1.00 95.19 280 ALA A C 1
ATOM 2367 O O . ALA A 1 280 ? 8.883 11.657 -0.249 1.00 95.19 280 ALA A O 1
ATOM 2368 N N . TYR A 1 281 ? 10.123 10.443 -1.685 1.00 95.38 281 TYR A N 1
ATOM 2369 C CA . TYR A 1 281 ? 9.445 10.882 -2.899 1.00 95.38 281 TYR A CA 1
ATOM 2370 C C . TYR A 1 281 ? 7.960 10.513 -2.861 1.00 95.38 281 TYR A C 1
ATOM 2372 O O . TYR A 1 281 ? 7.094 11.382 -3.028 1.00 95.38 281 TYR A O 1
ATOM 2380 N N . CYS A 1 282 ? 7.643 9.255 -2.536 1.00 95.12 282 CYS A N 1
ATOM 2381 C CA . CYS A 1 282 ? 6.260 8.807 -2.460 1.00 95.12 282 CYS A CA 1
ATOM 2382 C C . CYS A 1 282 ? 5.453 9.591 -1.422 1.00 95.12 282 CYS A C 1
ATOM 2384 O O . CYS A 1 282 ? 4.326 10.013 -1.699 1.00 95.12 282 CYS A O 1
ATOM 2386 N N . ARG A 1 283 ? 6.045 9.857 -0.251 1.00 93.12 283 ARG A N 1
ATOM 2387 C CA . ARG A 1 283 ? 5.428 10.665 0.806 1.00 93.12 283 ARG A CA 1
ATOM 2388 C C . ARG A 1 283 ? 5.119 12.090 0.349 1.00 93.12 283 ARG A C 1
ATOM 2390 O O . ARG A 1 283 ? 4.113 12.660 0.783 1.00 93.12 283 ARG A O 1
ATOM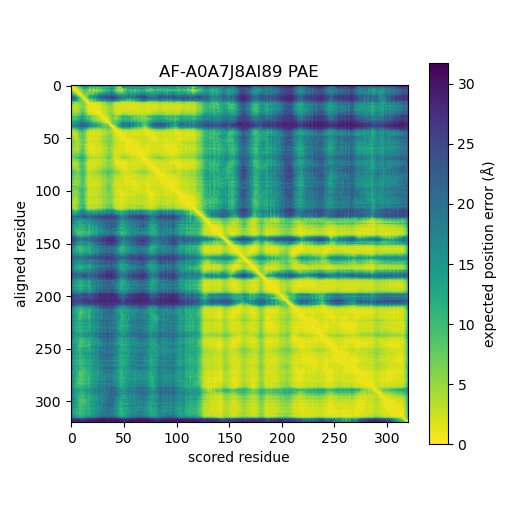 2397 N N . LYS A 1 284 ? 5.980 12.682 -0.476 1.00 92.62 284 LYS A N 1
ATOM 2398 C CA . LYS A 1 284 ? 5.820 14.053 -0.977 1.00 92.62 284 LYS A CA 1
ATOM 2399 C C . LYS A 1 284 ? 4.722 14.151 -2.037 1.00 92.62 284 LYS A C 1
ATOM 2401 O O . LYS A 1 284 ? 3.941 15.101 -2.016 1.00 92.62 284 LYS A O 1
ATOM 2406 N N . ILE A 1 285 ? 4.656 13.189 -2.955 1.00 92.31 285 ILE A N 1
ATOM 2407 C CA . ILE A 1 285 ? 3.769 13.263 -4.127 1.00 92.31 285 ILE A CA 1
ATOM 2408 C C . ILE A 1 285 ? 2.395 12.642 -3.847 1.00 92.31 285 ILE A C 1
ATOM 2410 O O . ILE A 1 285 ? 1.360 13.273 -4.099 1.00 92.31 285 ILE A O 1
ATOM 2414 N N . PHE A 1 286 ? 2.382 11.440 -3.268 1.00 92.56 286 PHE A N 1
ATOM 2415 C CA . PHE A 1 286 ? 1.204 10.572 -3.197 1.00 92.56 286 PHE A CA 1
ATOM 2416 C C . PHE A 1 286 ? 0.519 10.550 -1.831 1.00 92.56 286 PHE A C 1
ATOM 2418 O O . PHE A 1 286 ? -0.425 9.791 -1.657 1.00 92.56 286 PHE A O 1
ATOM 2425 N N . VAL A 1 287 ? 0.943 11.352 -0.850 1.00 88.81 287 VAL A N 1
ATOM 2426 C CA . VAL A 1 287 ? 0.368 11.331 0.508 1.00 88.81 287 VAL A CA 1
ATOM 2427 C C . VAL A 1 287 ? -0.137 12.715 0.907 1.00 88.81 287 VAL A C 1
ATOM 2429 O O . VAL A 1 287 ? 0.490 13.738 0.617 1.00 88.81 287 VAL A O 1
ATOM 2432 N N . HIS A 1 288 ? -1.293 12.773 1.572 1.00 82.56 288 HIS A N 1
ATOM 2433 C CA . HIS A 1 288 ? -1.847 14.022 2.093 1.00 82.56 288 HIS A CA 1
ATOM 2434 C C . HIS A 1 288 ? -0.869 14.733 3.045 1.00 82.56 288 HIS A C 1
ATOM 2436 O O . HIS A 1 288 ? -0.041 14.117 3.718 1.00 82.56 288 HIS A O 1
ATOM 2442 N N . ARG A 1 289 ? -0.990 16.066 3.124 1.00 80.69 289 ARG A N 1
ATOM 2443 C CA . ARG A 1 289 ? -0.085 16.950 3.885 1.00 80.69 289 ARG A CA 1
ATOM 2444 C C . ARG A 1 289 ? 1.374 16.807 3.407 1.00 80.69 289 ARG A C 1
ATOM 2446 O O . ARG A 1 289 ? 2.223 16.322 4.162 1.00 80.69 289 ARG A O 1
ATOM 2453 N N . PRO A 1 290 ? 1.674 17.202 2.153 1.00 73.25 290 PRO A N 1
ATOM 2454 C CA . PRO A 1 290 ? 3.001 17.036 1.547 1.00 73.25 290 PRO A CA 1
ATOM 2455 C C . PRO A 1 290 ? 4.080 17.925 2.185 1.00 73.25 290 PRO A C 1
ATOM 2457 O O . PRO A 1 290 ? 5.258 17.618 2.084 1.00 73.25 290 PRO A O 1
ATOM 2460 N N . HIS A 1 291 ? 3.688 19.002 2.875 1.00 73.88 291 HIS A N 1
ATOM 2461 C CA . HIS A 1 291 ? 4.595 19.910 3.590 1.00 73.88 291 HIS A CA 1
ATOM 2462 C C . HIS A 1 291 ? 5.127 19.327 4.911 1.00 73.88 291 HIS A C 1
ATOM 2464 O O . HIS A 1 291 ? 6.052 19.873 5.506 1.00 73.88 291 HIS A O 1
ATOM 2470 N N . LYS A 1 292 ? 4.533 18.240 5.420 1.00 78.25 292 LYS A N 1
ATOM 2471 C CA . LYS A 1 292 ? 5.038 17.571 6.623 1.00 78.25 292 LYS A CA 1
ATOM 2472 C C . LYS A 1 292 ? 6.272 16.749 6.250 1.00 78.25 292 LYS A C 1
ATOM 2474 O O . LYS A 1 292 ? 6.231 15.986 5.288 1.00 78.25 292 LYS A O 1
ATOM 2479 N N . ARG A 1 293 ? 7.328 16.875 7.059 1.00 81.38 293 ARG A N 1
ATOM 2480 C CA . ARG A 1 293 ? 8.570 16.102 6.930 1.00 81.38 293 ARG A CA 1
ATOM 2481 C C . ARG A 1 293 ? 8.275 14.597 6.855 1.00 81.38 293 ARG A C 1
ATOM 2483 O O . ARG A 1 293 ? 7.394 14.097 7.561 1.00 81.38 293 ARG A O 1
ATOM 2490 N N . PHE A 1 294 ? 9.016 13.892 6.002 1.00 85.44 294 PHE A N 1
ATOM 2491 C CA . PHE A 1 294 ? 9.019 12.433 5.976 1.00 85.44 294 PHE A CA 1
ATOM 2492 C C . PHE A 1 294 ? 9.783 11.888 7.186 1.00 85.44 294 PHE A C 1
ATOM 2494 O O . PHE A 1 294 ? 10.871 12.368 7.508 1.00 85.44 294 PHE A O 1
ATOM 2501 N N . TRP A 1 295 ? 9.191 10.908 7.864 1.00 85.50 295 TRP A N 1
ATOM 2502 C CA . TRP A 1 295 ? 9.789 10.248 9.016 1.00 85.50 295 TRP A CA 1
ATOM 2503 C C . TRP A 1 295 ? 10.271 8.871 8.593 1.00 85.50 295 TRP A C 1
ATOM 2505 O O . TRP A 1 295 ? 9.464 7.990 8.312 1.00 85.50 295 TRP A O 1
ATOM 2515 N N . TYR A 1 296 ? 11.585 8.697 8.555 1.00 89.00 296 TYR A N 1
ATOM 2516 C CA . TYR A 1 296 ? 12.198 7.399 8.318 1.00 89.00 296 TYR A CA 1
ATOM 2517 C C . TYR A 1 296 ? 11.863 6.461 9.481 1.00 89.00 296 TYR A C 1
ATOM 2519 O O . TYR A 1 296 ? 11.939 6.856 10.647 1.00 89.00 296 TYR A O 1
ATOM 2527 N N . TRP A 1 297 ? 11.441 5.238 9.164 1.00 88.88 297 TRP A N 1
ATOM 2528 C CA . TRP A 1 297 ? 11.258 4.192 10.165 1.00 88.88 297 TRP A CA 1
ATOM 2529 C C . TRP A 1 297 ? 12.571 3.445 10.400 1.00 88.88 297 TRP A C 1
ATOM 2531 O O . TRP A 1 297 ? 13.474 3.458 9.568 1.00 88.88 297 TRP A O 1
ATOM 2541 N N . GLU A 1 298 ? 12.654 2.778 11.545 1.00 87.31 298 GLU A N 1
ATOM 2542 C CA . GLU A 1 298 ? 13.811 1.977 11.933 1.00 87.31 298 GLU A CA 1
ATOM 2543 C C . GLU A 1 298 ? 14.079 0.849 10.925 1.00 87.31 298 GLU A C 1
ATOM 2545 O O . GLU A 1 298 ? 13.158 0.140 10.503 1.00 87.31 298 GLU A O 1
ATOM 2550 N N . GLY A 1 299 ? 15.344 0.693 10.536 1.00 90.56 299 GLY A N 1
ATOM 2551 C CA . GLY A 1 299 ? 15.784 -0.362 9.629 1.00 90.56 299 GLY A CA 1
ATOM 2552 C C . GLY A 1 299 ? 15.508 -0.102 8.145 1.00 90.56 299 GLY A C 1
ATOM 2553 O O . GLY A 1 299 ? 15.598 -1.038 7.355 1.00 90.56 299 GLY A O 1
ATOM 2554 N N . ILE A 1 300 ? 15.064 1.100 7.746 1.00 93.94 300 ILE A N 1
ATOM 2555 C CA . ILE A 1 300 ? 14.657 1.367 6.354 1.00 93.94 300 ILE A CA 1
ATOM 2556 C C . ILE A 1 300 ? 15.785 1.073 5.356 1.00 93.94 300 ILE A C 1
ATOM 2558 O O . ILE A 1 300 ? 15.532 0.384 4.366 1.00 93.94 300 ILE A O 1
ATOM 2562 N N . ASP A 1 301 ? 17.005 1.519 5.656 1.00 94.50 301 ASP A N 1
ATOM 2563 C CA . ASP A 1 301 ? 18.205 1.336 4.839 1.00 94.50 301 ASP A CA 1
ATOM 2564 C C . ASP A 1 301 ? 18.639 -0.131 4.783 1.00 94.50 301 ASP A C 1
ATOM 2566 O O . ASP A 1 301 ? 18.812 -0.698 3.699 1.00 94.50 301 ASP A O 1
ATOM 2570 N N . GLU A 1 302 ? 18.756 -0.780 5.943 1.00 95.38 302 GLU A N 1
ATOM 2571 C CA . GLU A 1 302 ? 19.185 -2.175 6.053 1.00 95.38 302 GLU A CA 1
ATOM 2572 C C . GLU A 1 302 ? 18.197 -3.116 5.358 1.00 95.38 302 GLU A C 1
ATOM 2574 O O . GLU A 1 302 ? 18.603 -4.025 4.627 1.00 95.38 302 GLU A O 1
ATOM 2579 N N . ASN A 1 303 ? 16.894 -2.876 5.537 1.00 95.38 303 ASN A N 1
ATOM 2580 C CA . ASN A 1 303 ? 15.842 -3.650 4.885 1.00 95.38 303 ASN A CA 1
ATOM 2581 C C . ASN A 1 303 ? 15.873 -3.450 3.368 1.00 95.38 303 ASN A C 1
ATOM 2583 O O . ASN A 1 303 ? 15.794 -4.436 2.635 1.00 95.38 303 ASN A O 1
ATOM 2587 N N . SER A 1 304 ? 16.017 -2.209 2.886 1.00 96.94 304 SER A N 1
ATOM 2588 C CA . SER A 1 304 ? 16.130 -1.933 1.450 1.00 96.94 304 SER A CA 1
ATOM 2589 C C . SER A 1 304 ? 17.360 -2.620 0.853 1.00 96.94 304 SER A C 1
ATOM 2591 O O . SER A 1 304 ? 17.229 -3.316 -0.148 1.00 96.94 304 SER A O 1
ATOM 2593 N N . CYS A 1 305 ? 18.524 -2.532 1.501 1.00 96.94 305 CYS A N 1
ATOM 2594 C CA . CYS A 1 305 ? 19.750 -3.198 1.053 1.00 96.94 305 CYS A CA 1
ATOM 2595 C C . CYS A 1 305 ? 19.606 -4.732 1.013 1.00 96.94 305 CYS A C 1
ATOM 2597 O O . CYS A 1 305 ? 19.952 -5.375 0.019 1.00 96.94 305 CYS A O 1
ATOM 2599 N N . SER A 1 306 ? 19.051 -5.329 2.069 1.00 96.12 306 SER A N 1
ATOM 2600 C CA . SER A 1 306 ? 18.836 -6.779 2.165 1.00 96.12 306 SER A CA 1
ATOM 2601 C C . SER A 1 306 ? 17.850 -7.301 1.111 1.00 96.12 306 SER A C 1
ATOM 2603 O O . SER A 1 306 ? 18.107 -8.301 0.429 1.00 96.12 306 SER A O 1
ATOM 2605 N N . LEU A 1 307 ? 16.732 -6.593 0.925 1.00 96.81 307 LEU A N 1
ATOM 2606 C CA . LEU A 1 307 ? 15.751 -6.916 -0.107 1.00 96.81 307 LEU A CA 1
ATOM 2607 C C . LEU A 1 307 ? 16.342 -6.744 -1.511 1.00 96.81 307 LEU A C 1
ATOM 2609 O O . LEU A 1 307 ? 16.029 -7.559 -2.377 1.00 96.81 307 LEU A O 1
ATOM 2613 N N . SER A 1 308 ? 17.190 -5.732 -1.740 1.00 97.56 308 SER A N 1
ATOM 2614 C CA . SER A 1 308 ? 17.847 -5.517 -3.038 1.00 97.56 308 SER A CA 1
ATOM 2615 C C . SER A 1 308 ? 18.737 -6.694 -3.402 1.00 97.56 308 SER A C 1
ATOM 2617 O O . SER A 1 308 ? 18.580 -7.243 -4.487 1.00 97.56 308 SER A O 1
ATOM 2619 N N . LYS A 1 309 ? 19.575 -7.166 -2.469 1.00 97.00 309 LYS A N 1
ATOM 2620 C CA . LYS A 1 309 ? 20.393 -8.377 -2.666 1.00 97.00 309 LYS A CA 1
ATOM 2621 C C . LYS A 1 309 ? 19.528 -9.594 -2.995 1.00 97.00 309 LYS A C 1
ATOM 2623 O O . LYS A 1 309 ? 19.780 -10.294 -3.966 1.00 97.00 309 LYS A O 1
ATOM 2628 N N . THR A 1 310 ? 18.443 -9.786 -2.241 1.00 96.69 310 THR A N 1
ATOM 2629 C CA . THR A 1 310 ? 17.494 -10.884 -2.490 1.00 96.69 310 THR A CA 1
ATOM 2630 C C . THR A 1 310 ? 16.872 -10.793 -3.888 1.00 96.69 310 THR A C 1
ATOM 2632 O O . THR A 1 310 ? 16.695 -11.809 -4.557 1.00 96.69 310 THR A O 1
ATOM 2635 N N . LEU A 1 311 ? 16.505 -9.589 -4.336 1.00 97.44 311 LEU A N 1
ATOM 2636 C CA . LEU A 1 311 ? 15.957 -9.378 -5.672 1.00 97.44 311 LEU A CA 1
ATOM 2637 C C . LEU A 1 311 ? 17.014 -9.633 -6.754 1.00 97.44 311 LEU A C 1
ATOM 2639 O O . LEU A 1 311 ? 16.702 -10.299 -7.736 1.00 97.44 311 LEU A O 1
ATOM 2643 N N . GLU A 1 312 ? 18.247 -9.160 -6.575 1.00 96.94 312 GLU A N 1
ATOM 2644 C CA . GLU A 1 312 ? 19.355 -9.428 -7.498 1.00 96.94 312 GLU A CA 1
ATOM 2645 C C . GLU A 1 312 ? 19.582 -10.932 -7.682 1.00 96.94 312 GLU A C 1
ATOM 2647 O O . GLU A 1 312 ? 19.659 -11.394 -8.820 1.00 96.94 312 GLU A O 1
ATOM 2652 N N . ASP A 1 313 ? 19.596 -11.705 -6.595 1.00 96.38 313 ASP A N 1
ATOM 2653 C CA . ASP A 1 313 ? 19.732 -13.164 -6.653 1.00 96.38 313 ASP A CA 1
ATOM 2654 C C . ASP A 1 313 ? 18.568 -13.817 -7.419 1.00 96.38 313 ASP A C 1
ATOM 2656 O O . ASP A 1 313 ? 18.761 -14.728 -8.225 1.00 96.38 313 ASP A O 1
ATOM 2660 N N . ILE A 1 314 ? 17.337 -13.337 -7.210 1.00 96.31 314 ILE A N 1
ATOM 2661 C CA . ILE A 1 314 ? 16.149 -13.823 -7.931 1.00 96.31 314 ILE A CA 1
ATOM 2662 C C . ILE A 1 314 ? 16.252 -13.553 -9.436 1.00 96.31 314 ILE A C 1
ATOM 2664 O O . ILE A 1 314 ? 15.835 -14.402 -10.231 1.00 96.31 314 ILE A O 1
ATOM 2668 N N . LEU A 1 315 ? 16.753 -12.374 -9.807 1.00 95.38 315 LEU A N 1
ATOM 2669 C CA . LEU A 1 315 ? 16.833 -11.907 -11.189 1.00 95.38 315 LEU A CA 1
ATOM 2670 C C . LEU A 1 315 ? 18.015 -12.520 -11.955 1.00 95.38 315 LEU A C 1
ATOM 2672 O O . LEU A 1 315 ? 17.880 -12.776 -13.146 1.00 95.38 315 LEU A O 1
ATOM 2676 N N . ARG A 1 316 ? 19.139 -12.807 -11.285 1.00 90.44 316 ARG A N 1
ATOM 2677 C CA . ARG A 1 316 ? 20.319 -13.451 -11.897 1.00 90.44 316 ARG A CA 1
ATOM 2678 C C . ARG A 1 316 ? 20.137 -14.945 -12.151 1.00 90.44 316 ARG A C 1
ATOM 2680 O O . ARG A 1 316 ? 20.709 -15.470 -13.099 1.00 90.44 316 ARG A O 1
ATOM 2687 N N . ASN A 1 317 ? 19.364 -15.630 -11.312 1.00 73.44 317 ASN A N 1
ATOM 2688 C CA . ASN A 1 317 ? 19.164 -17.070 -11.431 1.00 73.44 317 ASN A CA 1
ATOM 2689 C C . ASN A 1 317 ? 18.113 -17.384 -12.507 1.00 73.44 317 ASN A C 1
ATOM 2691 O O . ASN A 1 317 ? 16.920 -17.520 -12.207 1.00 73.44 317 ASN A O 1
ATOM 2695 N N . GLU A 1 318 ? 18.546 -17.516 -13.762 1.00 57.03 318 GLU A N 1
ATOM 2696 C CA . GLU A 1 318 ? 17.809 -18.314 -14.745 1.00 57.03 318 GLU A CA 1
ATOM 2697 C C . GLU A 1 318 ? 17.722 -19.739 -14.181 1.00 57.03 318 GLU A C 1
ATOM 2699 O O . GLU A 1 318 ? 18.713 -20.280 -13.702 1.00 57.03 318 GLU A O 1
ATOM 2704 N N . GLY A 1 319 ? 16.514 -20.298 -14.077 1.00 53.38 319 GLY A N 1
ATOM 2705 C CA . GLY A 1 319 ? 16.357 -21.634 -13.502 1.00 53.38 319 GLY A CA 1
ATOM 2706 C C . GLY A 1 319 ? 17.197 -22.634 -14.292 1.00 53.38 319 GLY A C 1
ATOM 2707 O O . GLY A 1 319 ? 17.124 -22.607 -15.516 1.00 53.38 319 GLY A O 1
ATOM 2708 N N . ASN A 1 320 ? 17.977 -23.454 -13.578 1.00 36.09 320 ASN A N 1
ATOM 2709 C CA . ASN A 1 320 ? 18.691 -24.610 -14.127 1.00 36.09 320 ASN A CA 1
ATOM 2710 C C . ASN A 1 320 ? 17.844 -25.413 -15.115 1.00 36.09 320 ASN A C 1
ATOM 2712 O O . ASN A 1 320 ? 16.649 -25.646 -14.797 1.00 36.09 320 ASN A O 1
#

Nearest PDB structures (foldseek):
  3vow-assembly2_B  TM=9.215E-01  e=6.191E-24  Homo sapiens
  4iou-assembly3_C  TM=9.363E-01  e=8.651E-23  Homo sapiens
  5zva-assembly1_A  TM=9.278E-01  e=9.752E-23  Homo sapiens
  5zvb-assembly1_A  TM=9.288E-01  e=2.257E-22  Homo sapiens
  5hx4-assembly2_B  TM=9.184E-01  e=5.223E-22  Homo sapiens

InterPro domains:
  IPR002125 Cytidine and deoxycytidylate deaminase domain [PS51747] (1-95)
  IPR002125 Cytidine and deoxycytidylate deaminase domain [PS51747] (149-264)
  IPR016193 Cytidine deaminase-like [SSF53927] (34-118)
  IPR016193 Cytidine deaminase-like [SSF53927] (185-297)
  IPR050610 APOBEC Cytidine Deaminase [PTHR13857] (127-317)
  IPR059136 APOBEC3, cytosine deaminase domain [PF18782] (3-126)
  IPR059136 APOBEC3, cytosine deaminase domain [PF18782] (132-315)

Sequence (320 aa):
MGTGVFEKEFYPKKPKHTEICFLNWFKTQQAFLAQNLSHEEKYHVTWYMSWSPCFQCARHVVEFLKDHKYVQLSIFVARLYYPRRPQYQQGLRSLQGAGAQVAIMTPDDFAYCRKIFVDDPHKPFRNPVRRFSPGYFYFHFTNCPDHGGRNGCYLCYQVKRTQRRLPLDMSTGVFENEFYPKKPRHTEICFLNWFKTQQAFLAQNLSHEEKYHVTWYMSWSPCFQCARHVVEFLKDHKYVQLSIFVARLYYPRRPQYQQGLRSLQGAGAQVAIMTPDDFAYCRKIFVHRPHKRFWYWEGIDENSCSLSKTLEDILRNEGN